Protein AF-A0A8K1FTN1-F1 (afdb_monomer)

Radius of gyration: 22.07 Å; Cα contacts (8 Å, |Δi|>4): 184; chains: 1; bounding box: 48×57×60 Å

Foldseek 3Di:
DDPPPDDQKDKDFFDQDDPVDPPVPDDPQWDKDWDDDPPDGTGIMIMTGGPVDDDDDDDDPDPPDDDDDDFDDQDPQDQFPDPPGDPVNNVVVVCVVVVVCVVVVHDDDDDDDDDDVLQLAAALVLLLVLVVVSVDDPVVSVVSSVQQPPDWDWDADPNDIDDIDHRRHGDDPPDPCSRVSSSSSCSVVD

Structure (mmCIF, N/CA/C/O backbone):
data_AF-A0A8K1FTN1-F1
#
_entry.id   AF-A0A8K1FTN1-F1
#
loop_
_atom_site.group_PDB
_atom_site.id
_atom_site.type_symbol
_atom_site.label_atom_id
_atom_site.label_alt_id
_atom_site.label_comp_id
_atom_site.label_asym_id
_atom_site.label_entity_id
_atom_site.label_seq_id
_atom_site.pdbx_PDB_ins_code
_atom_site.Cartn_x
_atom_site.Cartn_y
_atom_site.Cartn_z
_atom_site.occupancy
_atom_site.B_iso_or_equiv
_atom_site.auth_seq_id
_atom_site.auth_comp_id
_atom_site.auth_asym_id
_atom_site.auth_atom_id
_atom_site.pdbx_PDB_model_num
ATOM 1 N N . MET A 1 1 ? -3.757 -35.342 26.863 1.00 33.62 1 MET A N 1
ATOM 2 C CA . MET A 1 1 ? -2.594 -35.465 25.963 1.00 33.62 1 MET A CA 1
ATOM 3 C C . MET A 1 1 ? -2.688 -34.320 24.965 1.00 33.62 1 MET A C 1
ATOM 5 O O . MET A 1 1 ? -3.425 -34.425 23.996 1.00 33.62 1 MET A O 1
ATOM 9 N N . MET A 1 2 ? -2.106 -33.163 25.300 1.00 29.52 2 MET A N 1
ATOM 10 C CA . MET A 1 2 ? -2.124 -31.987 24.423 1.00 29.52 2 MET A CA 1
ATOM 11 C C . MET A 1 2 ? -1.253 -32.295 23.206 1.00 29.52 2 MET A C 1
ATOM 13 O O . MET A 1 2 ? -0.071 -32.585 23.367 1.00 29.52 2 MET A O 1
ATOM 17 N N . GLN A 1 3 ? -1.832 -32.267 22.006 1.00 37.22 3 GLN A N 1
ATOM 18 C CA . GLN A 1 3 ? -1.045 -32.188 20.780 1.00 37.22 3 GLN A CA 1
ATOM 19 C C . GLN A 1 3 ? -0.250 -30.885 20.844 1.00 37.22 3 GLN A C 1
ATOM 21 O O . GLN A 1 3 ? -0.817 -29.796 20.780 1.00 37.22 3 GLN A O 1
ATOM 26 N N . GLN A 1 4 ? 1.056 -31.007 21.043 1.00 43.81 4 GLN A N 1
ATOM 27 C CA . GLN A 1 4 ? 1.984 -29.893 20.980 1.00 43.81 4 GLN A CA 1
ATOM 28 C C . GLN A 1 4 ? 2.024 -29.445 19.517 1.00 43.81 4 GLN A C 1
ATOM 30 O O . GLN A 1 4 ? 2.666 -30.082 18.686 1.00 43.81 4 GLN A O 1
ATOM 35 N N . GLN A 1 5 ? 1.243 -28.418 19.176 1.00 45.78 5 GLN A N 1
ATOM 36 C CA . GLN A 1 5 ? 1.311 -27.787 17.860 1.00 45.78 5 GLN A CA 1
ATOM 37 C C . GLN A 1 5 ? 2.738 -27.261 17.680 1.00 45.78 5 GLN A C 1
ATOM 39 O O . GLN A 1 5 ? 3.179 -26.389 18.430 1.00 45.78 5 GLN A O 1
ATOM 44 N N . SER A 1 6 ? 3.483 -27.843 16.742 1.00 64.94 6 SER A N 1
ATOM 45 C CA . SER A 1 6 ? 4.791 -27.337 16.347 1.00 64.94 6 SER A CA 1
ATOM 46 C C . SER A 1 6 ? 4.566 -26.165 15.397 1.00 64.94 6 SER A C 1
ATOM 48 O O . SER A 1 6 ? 3.960 -26.314 14.339 1.00 64.94 6 SER A O 1
ATOM 50 N N . TYR A 1 7 ? 4.996 -24.976 15.803 1.00 73.25 7 TYR A N 1
ATOM 51 C CA . TYR A 1 7 ? 4.930 -23.794 14.953 1.00 73.25 7 TYR A CA 1
ATOM 52 C C . TYR A 1 7 ? 6.097 -23.833 13.961 1.00 73.25 7 TYR A C 1
ATOM 54 O O . TYR A 1 7 ? 7.194 -24.261 14.299 1.00 73.25 7 TYR A O 1
ATOM 62 N N . ASP A 1 8 ? 5.891 -23.414 12.717 1.00 79.06 8 ASP A N 1
ATOM 63 C CA . ASP A 1 8 ? 6.996 -23.337 11.752 1.00 79.06 8 ASP A CA 1
ATOM 64 C C . ASP A 1 8 ? 7.886 -22.115 12.025 1.00 79.06 8 ASP A C 1
ATOM 66 O O . ASP A 1 8 ? 9.109 -22.175 11.887 1.00 79.06 8 ASP A O 1
ATOM 70 N N . VAL A 1 9 ? 7.260 -21.020 12.470 1.00 80.12 9 VAL A N 1
ATOM 71 C CA . VAL A 1 9 ? 7.904 -19.752 12.812 1.00 80.12 9 VAL A CA 1
ATOM 72 C C . VAL A 1 9 ? 7.259 -19.163 14.069 1.00 80.12 9 VAL A C 1
ATOM 74 O O . VAL A 1 9 ? 6.034 -19.135 14.189 1.00 80.12 9 VAL A O 1
ATOM 77 N N . ILE A 1 10 ? 8.070 -18.658 14.998 1.00 81.69 10 ILE A N 1
ATOM 78 C CA . ILE A 1 10 ? 7.629 -17.952 16.207 1.00 81.69 10 ILE A CA 1
ATOM 79 C C . ILE A 1 10 ? 8.309 -16.585 16.232 1.00 81.69 10 ILE A C 1
ATOM 81 O O . ILE A 1 10 ? 9.530 -16.505 16.321 1.00 81.69 10 ILE A O 1
ATOM 8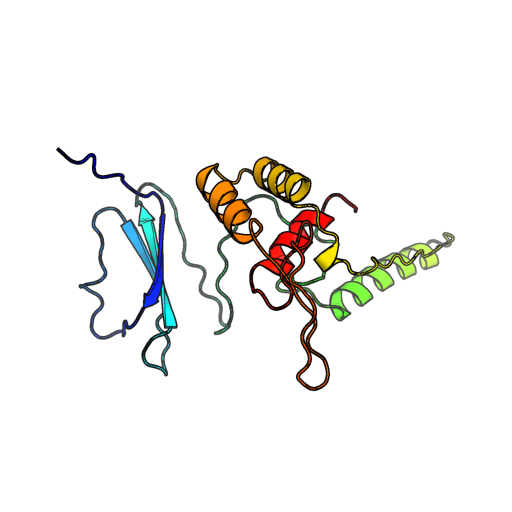5 N N . ALA A 1 11 ? 7.527 -15.510 16.178 1.00 82.81 11 ALA A N 1
ATOM 86 C CA . ALA A 1 11 ? 8.024 -14.144 16.312 1.00 82.81 11 ALA A CA 1
ATOM 87 C C . ALA A 1 11 ? 7.709 -13.602 17.712 1.00 82.81 11 ALA A C 1
ATOM 89 O O . ALA A 1 11 ? 6.559 -13.629 18.149 1.00 82.81 11 ALA A O 1
ATOM 90 N N . ILE A 1 12 ? 8.725 -13.091 18.404 1.00 79.25 12 ILE A N 1
ATOM 91 C CA . ILE A 1 12 ? 8.609 -12.408 19.691 1.00 79.25 12 ILE A CA 1
ATOM 92 C C . ILE A 1 12 ? 9.087 -10.972 19.500 1.00 79.25 12 ILE A C 1
ATOM 94 O O . ILE A 1 12 ? 10.262 -10.722 19.231 1.00 79.25 12 ILE A O 1
ATOM 98 N N . THR A 1 13 ? 8.171 -10.024 19.651 1.00 76.06 13 THR A N 1
ATOM 99 C CA . THR A 1 13 ? 8.464 -8.588 19.633 1.00 76.06 13 THR A CA 1
ATOM 100 C C . THR A 1 13 ? 8.568 -8.057 21.058 1.00 76.06 13 THR A C 1
ATOM 102 O O . THR A 1 13 ? 7.987 -8.623 21.979 1.00 76.06 13 THR A O 1
ATOM 105 N N . GLU A 1 14 ? 9.286 -6.951 21.243 1.00 75.25 14 GLU A N 1
ATOM 106 C CA . GLU A 1 14 ? 9.528 -6.329 22.553 1.00 75.25 14 GLU A CA 1
ATOM 107 C C . GLU A 1 14 ? 10.373 -7.177 23.513 1.00 75.25 14 GLU A C 1
ATOM 109 O O . GLU A 1 14 ? 10.216 -7.104 24.733 1.00 75.25 14 GLU A O 1
ATOM 114 N N . THR A 1 15 ? 11.327 -7.949 22.990 1.00 72.81 15 THR A N 1
ATOM 115 C CA . THR A 1 15 ? 12.254 -8.693 23.846 1.00 72.81 15 THR A CA 1
ATOM 116 C C . THR A 1 15 ? 13.100 -7.734 24.691 1.00 72.81 15 THR A C 1
ATOM 118 O O . THR A 1 15 ? 13.509 -6.650 24.258 1.00 72.81 15 THR A O 1
ATOM 121 N N . TRP A 1 16 ? 13.357 -8.142 25.935 1.00 73.19 16 TRP A N 1
ATOM 122 C CA . TRP A 1 16 ? 14.200 -7.425 26.901 1.00 73.19 16 TRP A CA 1
ATOM 123 C C . TRP A 1 16 ? 15.601 -8.048 26.991 1.00 73.19 16 TRP A C 1
ATOM 125 O O . TRP A 1 16 ? 16.273 -7.952 28.019 1.00 73.19 16 TRP A O 1
ATOM 135 N N . TRP A 1 17 ? 16.026 -8.736 25.930 1.00 70.81 17 TRP A N 1
ATOM 136 C CA . TRP A 1 17 ? 17.284 -9.468 25.904 1.00 70.81 17 TRP A CA 1
ATOM 137 C C . TRP A 1 17 ? 18.488 -8.555 25.703 1.00 70.81 17 TRP A C 1
ATOM 139 O O . TRP A 1 17 ? 18.408 -7.460 25.147 1.00 70.81 17 TRP A O 1
ATOM 149 N N . THR A 1 18 ? 19.616 -9.022 26.231 1.00 65.69 18 THR A N 1
ATOM 150 C CA . THR A 1 18 ? 20.921 -8.383 26.093 1.00 65.69 18 THR A CA 1
ATOM 151 C C . THR A 1 18 ? 21.966 -9.449 25.765 1.00 65.69 18 THR A C 1
ATOM 153 O O . THR A 1 18 ? 21.778 -10.636 26.057 1.00 65.69 18 THR A O 1
ATOM 156 N N . ASN A 1 19 ? 23.108 -9.030 25.213 1.00 65.50 19 ASN A N 1
ATOM 157 C CA . ASN A 1 19 ? 24.206 -9.932 24.843 1.00 65.50 19 ASN A CA 1
ATOM 158 C C . ASN A 1 19 ? 24.773 -10.768 26.010 1.00 65.50 19 ASN A C 1
ATOM 160 O O . ASN A 1 19 ? 25.513 -11.713 25.759 1.00 65.50 19 ASN A O 1
ATOM 164 N N . SER A 1 20 ? 24.439 -10.464 27.269 1.00 61.25 20 SER A N 1
ATOM 165 C CA . SER A 1 20 ? 24.947 -11.178 28.447 1.00 61.25 20 SER A CA 1
ATOM 166 C C . SER A 1 20 ? 24.176 -12.454 28.819 1.00 61.25 20 SER A C 1
ATOM 168 O O . SER A 1 20 ? 24.648 -13.190 29.679 1.00 61.25 20 SER A O 1
ATOM 170 N N . HIS A 1 21 ? 23.028 -12.754 28.189 1.00 56.16 21 HIS A N 1
ATOM 171 C CA . HIS A 1 21 ? 22.168 -13.897 28.558 1.00 56.16 21 HIS A CA 1
ATOM 172 C C . HIS A 1 21 ? 21.612 -14.657 27.335 1.00 56.16 21 HIS A C 1
ATOM 174 O O . HIS A 1 21 ? 20.408 -14.838 27.198 1.00 56.16 21 HIS A O 1
ATOM 180 N N . GLY A 1 22 ? 22.478 -15.086 26.410 1.00 54.81 22 GLY A N 1
ATOM 181 C CA . GLY A 1 22 ? 22.051 -15.726 25.151 1.00 54.81 22 GLY A CA 1
ATOM 182 C C . GLY A 1 22 ? 21.453 -17.138 25.272 1.00 54.81 22 GLY A C 1
ATOM 183 O O . GLY A 1 22 ? 20.731 -17.559 24.377 1.00 54.81 22 GLY A O 1
ATOM 184 N N . TRP A 1 23 ? 21.726 -17.871 26.356 1.00 54.25 23 TRP A N 1
ATOM 185 C CA . TRP A 1 23 ? 21.387 -19.298 26.472 1.00 54.25 23 TRP A CA 1
ATOM 186 C C . TRP A 1 23 ? 19.937 -19.577 26.895 1.00 54.25 23 TRP A C 1
ATOM 188 O O . TRP A 1 23 ? 19.414 -20.643 26.591 1.00 54.25 23 TRP A O 1
ATOM 198 N N . SER A 1 24 ? 19.259 -18.633 27.558 1.00 60.59 24 SER A N 1
ATOM 199 C CA . SER A 1 24 ? 17.860 -18.802 27.988 1.00 60.59 24 SER A CA 1
ATOM 200 C C . SER A 1 24 ? 16.840 -18.590 26.863 1.00 60.59 24 SER A C 1
ATOM 202 O O . SER A 1 24 ? 15.643 -18.768 27.073 1.00 60.59 24 SER A O 1
ATOM 204 N N . ALA A 1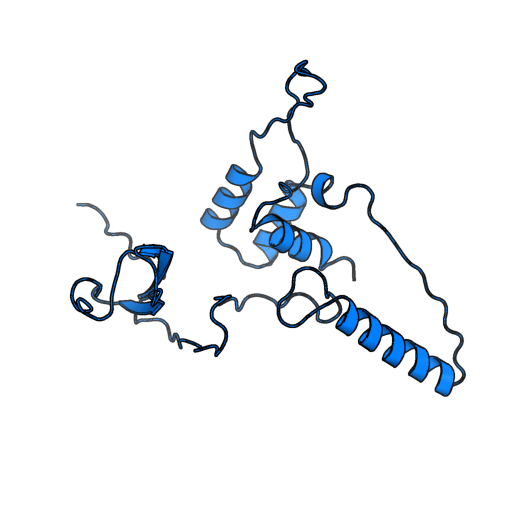 25 ? 17.316 -18.201 25.679 1.00 65.88 25 ALA A N 1
ATOM 205 C CA . ALA A 1 25 ? 16.521 -17.921 24.493 1.00 65.88 25 ALA A CA 1
ATOM 206 C C . ALA A 1 25 ? 16.656 -19.013 23.421 1.00 65.88 25 ALA A C 1
ATOM 208 O O . ALA A 1 25 ? 16.280 -18.783 22.286 1.00 65.88 25 ALA A O 1
ATOM 209 N N . ALA A 1 26 ? 17.237 -20.176 23.714 1.00 72.06 26 ALA A N 1
ATOM 210 C CA . ALA A 1 26 ? 17.271 -21.277 22.753 1.00 72.06 26 ALA A CA 1
ATOM 211 C C . ALA A 1 26 ? 15.979 -22.106 22.860 1.00 72.06 26 ALA A C 1
ATOM 213 O O . ALA A 1 26 ? 15.563 -22.467 23.960 1.00 72.06 26 ALA A O 1
ATOM 214 N N . LEU A 1 27 ? 15.347 -22.396 21.720 1.00 80.94 27 LEU A N 1
ATOM 215 C CA . LEU A 1 27 ? 14.218 -23.322 21.611 1.00 80.94 27 LEU A CA 1
ATOM 216 C C . LEU A 1 27 ? 14.667 -24.526 20.782 1.00 80.94 27 LEU A C 1
ATOM 218 O O . LEU A 1 27 ? 15.080 -24.359 19.635 1.00 80.94 27 LEU A O 1
ATOM 222 N N . ASP A 1 28 ? 14.573 -25.725 21.354 1.00 82.25 28 ASP A N 1
ATOM 223 C CA . ASP A 1 28 ? 14.993 -26.959 20.686 1.00 82.25 28 ASP A CA 1
ATOM 224 C C . ASP A 1 28 ? 14.227 -27.174 19.371 1.00 82.25 28 ASP A C 1
ATOM 226 O O . ASP A 1 28 ? 12.994 -27.109 19.328 1.00 82.25 28 ASP A O 1
ATOM 230 N N . GLY A 1 29 ? 14.966 -27.437 18.289 1.00 82.88 29 GLY A N 1
ATOM 231 C CA . GLY A 1 29 ? 14.421 -27.620 16.942 1.00 82.88 29 GLY A CA 1
ATOM 232 C C . GLY A 1 29 ? 14.146 -26.321 16.177 1.00 82.88 29 GLY A C 1
ATOM 233 O O . GLY A 1 29 ? 13.508 -26.376 15.122 1.00 82.88 29 GLY A O 1
ATOM 234 N N . TYR A 1 30 ? 14.615 -25.166 16.668 1.00 84.00 30 TYR A N 1
ATOM 235 C CA . TYR A 1 30 ? 14.479 -23.873 15.996 1.00 84.00 30 TYR A CA 1
ATOM 236 C C . TYR A 1 30 ? 15.810 -23.116 15.890 1.00 84.00 30 TYR A C 1
ATOM 238 O O . TYR A 1 30 ? 16.562 -22.975 16.850 1.00 84.00 30 TYR A O 1
ATOM 246 N N . LYS A 1 31 ? 16.036 -22.516 14.722 1.00 83.44 31 LYS A N 1
ATOM 247 C CA . LYS A 1 31 ? 17.054 -21.496 14.464 1.00 83.44 31 LYS A CA 1
ATOM 248 C C . LYS A 1 31 ? 16.556 -20.152 14.997 1.00 83.44 31 LYS A C 1
ATOM 250 O O . LYS A 1 31 ? 15.502 -19.677 14.576 1.00 83.44 31 LYS A O 1
ATOM 255 N N . LEU A 1 32 ? 17.312 -19.538 15.907 1.00 84.06 32 LEU A N 1
ATOM 256 C CA . LEU A 1 32 ? 17.010 -18.214 16.456 1.00 84.06 32 LEU A CA 1
ATOM 257 C C . LEU A 1 32 ? 17.704 -17.107 15.647 1.00 84.06 32 LEU A C 1
ATOM 259 O O . LEU A 1 32 ? 18.930 -17.059 15.573 1.00 84.06 32 LEU A O 1
ATOM 263 N N . PHE A 1 33 ? 16.918 -16.157 15.152 1.00 83.00 33 PHE A N 1
ATOM 264 C CA . PHE A 1 33 ? 17.363 -14.877 14.606 1.00 83.00 33 PHE A CA 1
ATOM 265 C C . PHE A 1 33 ? 16.921 -13.782 15.571 1.00 83.00 33 PHE A C 1
ATOM 267 O O . PHE A 1 33 ? 15.736 -13.668 15.865 1.00 83.00 33 PHE A O 1
ATOM 274 N N . ARG A 1 34 ? 17.844 -12.987 16.112 1.00 77.38 34 ARG A N 1
ATOM 275 C CA . ARG A 1 34 ? 17.498 -11.946 17.090 1.00 77.38 34 ARG A CA 1
ATOM 276 C C . ARG A 1 34 ? 18.207 -10.635 16.809 1.00 77.38 34 ARG A C 1
ATOM 278 O O . ARG A 1 34 ? 19.367 -10.634 16.401 1.00 77.38 34 ARG A O 1
ATOM 285 N N . ARG A 1 35 ? 17.533 -9.534 17.128 1.00 76.06 35 ARG A N 1
ATOM 286 C CA . ARG A 1 35 ? 18.098 -8.188 17.111 1.00 76.06 35 ARG A CA 1
ATOM 287 C C . ARG A 1 35 ? 17.810 -7.484 18.429 1.00 76.06 35 ARG A C 1
ATOM 289 O O . ARG A 1 35 ? 16.694 -7.041 18.707 1.00 76.06 35 ARG A O 1
ATOM 296 N N . ASP A 1 36 ? 18.860 -7.363 19.233 1.00 74.88 36 ASP A N 1
ATOM 297 C CA . ASP A 1 36 ? 18.819 -6.691 20.528 1.00 74.88 36 ASP A CA 1
ATOM 298 C C . ASP A 1 36 ? 19.140 -5.193 20.346 1.00 74.88 36 ASP A C 1
ATOM 300 O O . ASP A 1 36 ? 20.111 -4.819 19.679 1.00 74.88 36 ASP A O 1
ATOM 304 N N . ARG A 1 37 ? 18.359 -4.294 20.962 1.00 69.19 37 ARG A N 1
ATOM 305 C CA . ARG A 1 37 ? 18.635 -2.847 20.904 1.00 69.19 37 ARG A CA 1
ATOM 306 C C . ARG A 1 37 ? 19.779 -2.467 21.845 1.00 69.19 37 ARG A C 1
ATOM 308 O O . ARG A 1 37 ? 19.662 -2.558 23.062 1.00 69.19 37 ARG A O 1
ATOM 315 N N . LYS A 1 38 ? 20.866 -1.918 21.294 1.00 62.50 38 LYS A N 1
ATOM 316 C CA . LYS A 1 38 ? 22.116 -1.629 22.031 1.00 62.50 38 LYS A CA 1
ATOM 317 C C . LYS A 1 38 ? 22.056 -0.456 23.036 1.00 62.50 38 LYS A C 1
ATOM 319 O O . LYS A 1 38 ? 23.062 -0.180 23.682 1.00 62.50 38 LYS A O 1
ATOM 324 N N . ARG A 1 39 ? 20.927 0.257 23.191 1.00 60.94 39 ARG A N 1
ATOM 325 C CA . ARG A 1 39 ? 20.843 1.494 24.014 1.00 60.94 39 ARG A CA 1
ATOM 326 C C . ARG A 1 39 ? 19.536 1.729 24.793 1.00 60.94 39 ARG A C 1
ATOM 328 O O . ARG A 1 39 ? 19.384 2.788 25.397 1.00 60.94 39 ARG A O 1
ATOM 335 N N . ARG A 1 40 ? 18.587 0.788 24.806 1.00 58.69 40 ARG A N 1
ATOM 336 C CA . ARG A 1 40 ? 17.327 0.894 25.576 1.00 58.69 40 ARG A CA 1
ATOM 337 C C . ARG A 1 40 ? 16.968 -0.467 26.177 1.00 58.69 40 ARG A C 1
ATOM 339 O O . ARG A 1 40 ? 17.323 -1.488 25.604 1.00 58.69 40 ARG A O 1
ATOM 346 N N . ARG A 1 41 ? 16.282 -0.487 27.327 1.00 56.22 41 ARG A N 1
ATOM 347 C CA . ARG A 1 41 ? 15.687 -1.722 27.864 1.00 56.22 41 ARG A CA 1
ATOM 348 C C . ARG A 1 41 ? 14.358 -1.971 27.137 1.00 56.22 41 ARG A C 1
ATOM 350 O O . ARG A 1 41 ? 13.488 -1.107 27.195 1.00 56.22 41 ARG A O 1
ATOM 357 N N . GLY A 1 42 ? 14.238 -3.110 26.453 1.00 60.12 42 GLY A N 1
ATOM 358 C CA . GLY A 1 42 ? 13.042 -3.501 25.698 1.00 60.12 42 GLY A CA 1
ATOM 359 C C . GLY A 1 42 ? 13.019 -3.028 24.237 1.00 60.12 42 GLY A C 1
ATOM 360 O O . GLY A 1 42 ? 13.752 -2.120 23.830 1.00 60.12 42 GLY A O 1
ATOM 361 N N . GLY A 1 43 ? 12.154 -3.659 23.439 1.00 62.75 43 GLY A N 1
ATOM 362 C CA . GLY A 1 43 ? 11.955 -3.328 22.023 1.00 62.75 43 GLY A CA 1
ATOM 363 C C . GLY A 1 43 ? 12.872 -4.065 21.042 1.00 62.75 43 GLY A C 1
ATOM 364 O O . GLY A 1 43 ? 13.039 -3.580 19.925 1.00 62.75 43 GLY A O 1
ATOM 365 N N . GLY A 1 44 ? 13.497 -5.174 21.453 1.00 71.06 44 GLY A N 1
ATOM 366 C CA . GLY A 1 44 ? 14.158 -6.105 20.534 1.00 71.06 44 GLY A CA 1
ATOM 367 C C . GLY A 1 44 ? 13.162 -7.041 19.84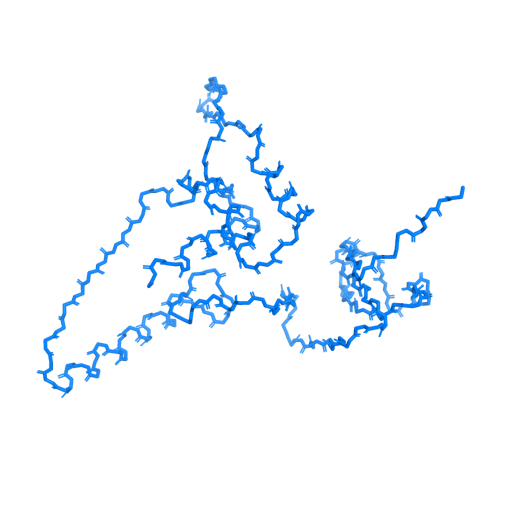3 1.00 71.06 44 GLY A C 1
ATOM 368 O O . GLY A 1 44 ? 11.991 -7.117 20.232 1.00 71.06 44 GLY A O 1
ATOM 369 N N . VAL A 1 45 ? 13.631 -7.753 18.821 1.00 77.25 45 VAL A N 1
ATOM 370 C CA . VAL A 1 45 ? 12.849 -8.760 18.090 1.00 77.25 45 VAL A CA 1
ATOM 371 C C . VAL A 1 45 ? 13.620 -10.073 18.064 1.00 77.25 45 VAL A C 1
ATOM 373 O O . VAL A 1 45 ? 14.847 -10.089 17.955 1.00 77.25 45 VAL A O 1
ATOM 376 N N . ALA A 1 46 ? 12.894 -11.176 18.195 1.00 83.00 46 ALA A N 1
ATOM 377 C CA . ALA A 1 46 ? 13.408 -12.523 18.036 1.00 83.00 46 ALA A CA 1
ATOM 378 C C . ALA A 1 46 ? 12.475 -13.339 17.145 1.00 83.00 46 ALA A C 1
ATOM 380 O O . ALA A 1 46 ? 11.259 -13.311 17.312 1.00 83.00 46 ALA A O 1
ATOM 381 N N . LEU A 1 47 ? 13.054 -14.085 16.219 1.00 82.75 47 LEU A N 1
ATOM 382 C CA . LEU A 1 47 ? 12.371 -14.971 15.300 1.00 82.75 47 LEU A CA 1
ATOM 383 C C . LEU A 1 47 ? 12.970 -16.365 15.455 1.00 82.75 47 LEU A C 1
ATOM 385 O O . LEU A 1 47 ? 14.166 -16.559 15.267 1.00 82.75 47 LEU A O 1
ATOM 389 N N . TYR A 1 48 ? 12.138 -17.336 15.791 1.00 83.38 48 TYR A N 1
ATOM 390 C CA . TYR A 1 48 ? 12.506 -18.741 15.816 1.00 83.38 48 TYR A CA 1
ATOM 391 C C . TYR A 1 48 ? 11.924 -19.407 14.588 1.00 83.38 48 TYR A C 1
ATOM 393 O O . TYR A 1 48 ? 10.710 -19.394 14.407 1.00 83.38 48 TYR A O 1
ATOM 401 N N . ILE A 1 49 ? 12.770 -19.997 13.760 1.00 78.44 49 ILE A N 1
ATOM 402 C CA . ILE A 1 49 ? 12.361 -20.716 12.556 1.00 78.44 49 ILE A CA 1
ATOM 403 C C . ILE A 1 49 ? 12.725 -22.177 12.749 1.00 78.44 49 ILE A C 1
ATOM 405 O O . ILE A 1 49 ? 13.869 -22.474 13.080 1.00 78.44 49 ILE A O 1
ATOM 409 N N . ARG A 1 50 ? 11.780 -23.099 12.557 1.00 80.25 50 ARG A N 1
ATOM 410 C CA . ARG A 1 50 ? 12.044 -24.533 12.724 1.00 80.25 50 ARG A CA 1
ATOM 411 C C . ARG A 1 50 ? 13.235 -24.958 11.858 1.00 80.25 50 ARG A C 1
ATOM 413 O O . ARG A 1 50 ? 13.308 -24.591 10.689 1.00 80.25 50 ARG A O 1
ATOM 420 N N . GLU A 1 51 ? 14.150 -25.758 12.403 1.00 81.56 51 GLU A N 1
ATOM 421 C CA . GLU A 1 51 ? 15.411 -26.139 11.737 1.00 81.56 51 GLU A CA 1
ATOM 422 C C . GLU A 1 51 ? 15.225 -26.814 10.374 1.00 81.56 51 GLU A C 1
ATOM 424 O O . GLU A 1 51 ? 16.113 -26.729 9.528 1.00 81.56 51 GLU A O 1
ATOM 429 N N . ALA A 1 52 ? 14.058 -27.425 10.153 1.00 75.81 52 ALA A N 1
ATOM 430 C CA . ALA A 1 52 ? 13.648 -28.011 8.880 1.00 75.81 52 ALA A CA 1
ATOM 431 C C . ALA A 1 52 ? 13.575 -27.004 7.714 1.00 75.81 52 ALA A C 1
ATOM 433 O O . ALA A 1 52 ? 13.465 -27.428 6.568 1.00 75.81 52 ALA A O 1
ATOM 434 N N . PHE A 1 53 ? 13.609 -25.697 7.990 1.00 72.56 53 PHE A N 1
ATOM 435 C CA . PHE A 1 53 ? 13.654 -24.651 6.975 1.00 72.56 53 PHE A CA 1
ATOM 436 C C . PHE A 1 53 ? 15.058 -24.051 6.869 1.00 72.56 53 PHE A C 1
ATOM 438 O O . PHE A 1 53 ? 15.726 -23.757 7.871 1.00 72.56 53 PHE A O 1
ATOM 445 N N . ASP A 1 54 ? 15.495 -23.819 5.635 1.00 71.62 54 ASP A N 1
ATOM 446 C CA . ASP A 1 54 ? 16.680 -23.019 5.365 1.00 71.62 54 ASP A CA 1
ATOM 447 C C . ASP A 1 54 ? 16.333 -21.540 5.501 1.00 71.62 54 ASP A C 1
ATOM 449 O O . ASP A 1 54 ? 15.498 -21.000 4.782 1.00 71.62 54 ASP A O 1
ATOM 453 N N . ALA A 1 55 ? 16.966 -20.893 6.475 1.00 66.94 55 ALA A N 1
ATOM 454 C CA . ALA A 1 55 ? 16.780 -19.487 6.778 1.00 66.94 55 ALA A CA 1
ATOM 455 C C . ALA A 1 55 ? 18.146 -18.839 6.983 1.00 66.94 55 ALA A C 1
ATOM 457 O O . ALA A 1 55 ? 19.018 -19.398 7.653 1.00 66.94 55 ALA A O 1
ATOM 458 N N . ILE A 1 56 ? 18.319 -17.656 6.400 1.00 72.06 56 ILE A N 1
ATOM 459 C CA . ILE A 1 56 ? 19.546 -16.868 6.466 1.00 72.06 56 ILE A CA 1
ATOM 460 C C . ILE A 1 56 ? 19.171 -15.492 7.010 1.00 72.06 56 ILE A C 1
ATOM 462 O O . ILE A 1 56 ? 18.251 -14.847 6.511 1.00 72.06 56 ILE A O 1
ATOM 466 N N . GLY A 1 57 ? 19.879 -15.049 8.047 1.00 61.56 57 GLY A N 1
ATOM 467 C CA . GLY A 1 57 ? 19.730 -13.701 8.580 1.00 61.56 57 GLY A CA 1
ATOM 468 C C . GLY A 1 57 ? 20.466 -12.719 7.678 1.00 61.56 57 GLY A C 1
ATOM 469 O O . GLY A 1 57 ? 21.660 -12.883 7.443 1.00 61.56 57 GLY A O 1
ATOM 470 N N . ILE A 1 58 ? 19.765 -11.708 7.171 1.00 63.31 58 ILE A N 1
ATOM 471 C CA . ILE A 1 58 ? 20.382 -10.626 6.401 1.00 63.31 58 ILE A CA 1
ATOM 472 C C . ILE A 1 58 ? 20.703 -9.494 7.376 1.00 63.31 58 ILE A C 1
ATOM 474 O O . ILE A 1 58 ? 19.802 -8.824 7.881 1.00 63.31 58 ILE A O 1
ATOM 478 N N . GLU A 1 59 ? 21.988 -9.280 7.656 1.00 58.72 59 GLU A N 1
ATOM 479 C CA . GLU A 1 59 ? 22.428 -8.114 8.419 1.00 58.72 59 GLU A CA 1
ATOM 480 C C . GLU A 1 59 ? 22.391 -6.874 7.520 1.00 58.72 59 GLU A C 1
ATOM 482 O O . GLU A 1 59 ? 23.091 -6.790 6.511 1.00 58.72 59 GLU A O 1
ATOM 487 N N . THR A 1 60 ? 21.563 -5.892 7.875 1.00 54.00 60 THR A N 1
ATOM 488 C CA . THR A 1 60 ? 21.550 -4.584 7.213 1.00 54.00 60 THR A CA 1
ATOM 489 C C . THR A 1 60 ? 22.293 -3.571 8.077 1.00 54.00 60 THR A C 1
ATOM 491 O O . THR A 1 60 ? 21.997 -3.464 9.266 1.00 54.00 60 THR A O 1
ATOM 494 N N . ASN A 1 61 ? 23.169 -2.757 7.479 1.00 53.84 61 ASN A N 1
ATOM 495 C CA . ASN A 1 61 ? 23.886 -1.653 8.148 1.00 53.84 61 ASN A CA 1
ATOM 496 C C . ASN A 1 61 ? 22.977 -0.512 8.656 1.00 53.84 61 ASN A C 1
ATOM 498 O O . ASN A 1 61 ? 23.480 0.499 9.140 1.00 53.84 61 ASN A O 1
ATOM 502 N N . ASP A 1 62 ? 21.660 -0.666 8.535 1.00 50.41 62 ASP A N 1
ATOM 503 C CA . ASP A 1 62 ? 20.663 0.310 8.947 1.00 50.41 62 ASP A CA 1
ATOM 504 C C . ASP A 1 62 ? 19.899 -0.190 10.179 1.00 50.41 62 ASP A C 1
ATOM 506 O O . ASP A 1 62 ? 19.386 -1.318 10.206 1.00 50.41 62 ASP A O 1
ATOM 510 N N . ASP A 1 63 ? 19.839 0.646 11.214 1.00 50.47 63 ASP A N 1
ATOM 511 C CA . ASP A 1 63 ? 19.262 0.333 12.529 1.00 50.47 63 ASP A CA 1
ATOM 512 C C . ASP A 1 63 ? 17.724 0.369 12.572 1.00 50.47 63 ASP A C 1
ATOM 514 O O . ASP A 1 63 ? 17.131 0.100 13.619 1.00 50.47 63 ASP A O 1
ATOM 518 N N . GLU A 1 64 ? 17.066 0.653 11.442 1.00 48.47 64 GLU A N 1
ATOM 519 C CA . GLU A 1 64 ? 15.645 1.020 11.432 1.00 48.47 64 GLU A CA 1
ATOM 520 C C . GLU A 1 64 ? 14.662 0.015 10.812 1.00 48.47 64 GLU A C 1
ATOM 522 O O . GLU A 1 64 ? 13.471 0.140 11.091 1.00 48.47 64 GLU A O 1
ATOM 527 N N . VAL A 1 65 ? 15.069 -0.993 10.022 1.00 42.19 65 VAL A N 1
ATOM 528 C CA . VAL A 1 65 ? 14.076 -1.845 9.323 1.00 42.19 65 VAL A CA 1
ATOM 529 C C . VAL A 1 65 ? 14.495 -3.313 9.178 1.00 42.19 65 VAL A C 1
ATOM 531 O O . VAL A 1 65 ? 15.481 -3.620 8.507 1.00 42.19 65 VAL A O 1
ATOM 534 N N . GLU A 1 66 ? 13.660 -4.212 9.712 1.00 42.56 66 GLU A N 1
ATOM 535 C CA . GLU A 1 66 ? 13.639 -5.659 9.450 1.00 42.56 66 GLU A CA 1
ATOM 536 C C . GLU A 1 66 ? 12.495 -5.999 8.479 1.00 42.56 66 GLU A C 1
ATOM 538 O O . GLU A 1 66 ? 11.347 -5.621 8.713 1.00 42.56 66 GLU A O 1
ATOM 543 N N . CYS A 1 67 ? 12.777 -6.725 7.395 1.00 40.84 67 CYS A N 1
ATOM 544 C CA . CYS A 1 67 ? 11.732 -7.394 6.620 1.00 40.84 67 CYS A CA 1
ATOM 545 C C . CYS A 1 67 ? 12.290 -8.654 5.956 1.00 40.84 67 CYS A C 1
ATOM 547 O O . CYS A 1 67 ? 13.235 -8.575 5.175 1.00 40.84 67 CYS A O 1
ATOM 549 N N . LEU A 1 68 ? 11.677 -9.796 6.266 1.00 36.31 68 LEU A N 1
ATOM 550 C CA . LEU A 1 68 ? 11.761 -11.027 5.490 1.00 36.31 68 LEU A CA 1
ATOM 551 C C . LEU A 1 68 ? 10.388 -11.207 4.838 1.00 36.31 68 LEU A C 1
ATOM 553 O O . LEU A 1 68 ? 9.427 -11.504 5.542 1.00 36.31 68 LEU A O 1
ATOM 557 N N . TRP A 1 69 ? 10.289 -10.985 3.530 1.00 41.22 69 TRP A N 1
ATOM 558 C CA . TRP A 1 69 ? 9.118 -11.350 2.732 1.00 41.22 69 TRP A CA 1
ATOM 559 C C . TRP A 1 69 ? 9.611 -11.833 1.371 1.00 41.22 69 TRP A C 1
ATOM 561 O O . TRP A 1 69 ? 10.148 -11.044 0.599 1.00 41.22 69 TRP A O 1
ATOM 571 N N . ASP A 1 70 ? 9.444 -13.125 1.101 1.00 38.00 70 ASP A N 1
ATOM 572 C CA . ASP A 1 70 ? 9.421 -13.659 -0.259 1.00 38.00 70 ASP A CA 1
ATOM 573 C C . ASP A 1 70 ? 8.038 -14.277 -0.473 1.00 38.00 70 ASP A C 1
ATOM 575 O O . ASP A 1 70 ? 7.635 -15.212 0.221 1.00 38.00 70 ASP A O 1
ATOM 579 N N . GLY A 1 71 ? 7.277 -13.650 -1.361 1.00 40.66 71 GLY A N 1
ATOM 580 C CA . GLY A 1 71 ? 5.879 -13.941 -1.638 1.00 40.66 71 GLY A CA 1
ATOM 581 C C . GLY A 1 71 ? 5.322 -12.835 -2.520 1.00 40.66 71 GLY A C 1
ATOM 582 O O . GLY A 1 71 ? 4.810 -11.861 -1.991 1.00 40.66 71 GLY A O 1
ATOM 583 N N . GLN A 1 72 ? 5.505 -12.988 -3.838 1.00 55.25 72 GLN A N 1
ATOM 584 C CA . GLN A 1 72 ? 5.143 -12.058 -4.922 1.00 55.25 72 GLN A CA 1
ATOM 585 C C . GLN A 1 72 ? 5.516 -10.586 -4.678 1.00 55.25 72 GLN A C 1
ATOM 587 O O . GLN A 1 72 ? 4.918 -9.869 -3.884 1.00 55.25 72 GLN A O 1
ATOM 592 N N . ASP A 1 73 ? 6.525 -10.114 -5.408 1.00 67.94 73 ASP A N 1
ATOM 593 C CA . ASP A 1 73 ? 7.020 -8.753 -5.232 1.00 67.94 73 ASP A CA 1
ATOM 594 C C . ASP A 1 73 ? 6.027 -7.725 -5.797 1.00 67.94 73 ASP A C 1
ATOM 596 O O . ASP A 1 73 ? 5.552 -7.859 -6.928 1.00 67.94 73 ASP A O 1
ATOM 600 N N . ILE A 1 74 ? 5.754 -6.676 -5.013 1.00 79.69 74 ILE A N 1
ATOM 601 C CA . ILE A 1 74 ? 4.993 -5.504 -5.467 1.00 79.69 74 ILE A CA 1
ATOM 602 C C . ILE A 1 74 ? 5.665 -4.976 -6.738 1.00 79.69 74 ILE A C 1
ATOM 604 O O . ILE A 1 74 ? 6.898 -4.836 -6.789 1.00 79.69 74 ILE A O 1
ATOM 608 N N . ARG A 1 75 ? 4.874 -4.618 -7.752 1.00 82.62 75 ARG A N 1
ATOM 609 C CA . ARG A 1 75 ? 5.395 -4.191 -9.055 1.00 82.62 75 ARG A CA 1
ATOM 610 C C . ARG A 1 75 ? 6.479 -3.118 -8.931 1.00 82.62 75 ARG A C 1
ATOM 612 O O . ARG A 1 75 ? 6.309 -2.162 -8.171 1.00 82.62 75 ARG A O 1
ATOM 619 N N . PRO A 1 76 ? 7.598 -3.215 -9.675 1.00 85.06 76 PRO A N 1
ATOM 620 C CA . PRO A 1 76 ? 8.717 -2.276 -9.549 1.00 85.06 76 PRO A CA 1
ATOM 621 C C . PRO A 1 76 ? 8.369 -0.803 -9.811 1.00 85.06 76 PRO A C 1
ATOM 623 O O . PRO A 1 76 ? 9.074 0.065 -9.292 1.00 85.06 76 PRO A O 1
ATOM 626 N N . SER A 1 77 ? 7.308 -0.546 -10.587 1.00 86.38 77 SER A N 1
ATOM 627 C CA . SER A 1 77 ? 6.738 0.774 -10.899 1.00 86.38 77 SER A CA 1
ATOM 628 C C . SER A 1 77 ? 6.057 1.445 -9.708 1.00 86.38 77 SER A C 1
ATOM 630 O O . SER A 1 77 ? 5.841 2.653 -9.722 1.00 86.38 77 SER A O 1
ATOM 632 N N . GLN A 1 78 ? 5.735 0.701 -8.650 1.00 87.75 78 GLN A N 1
ATOM 633 C CA . GLN A 1 78 ? 5.133 1.264 -7.454 1.00 87.75 78 GLN A CA 1
ATOM 634 C C . GLN A 1 78 ? 6.223 1.783 -6.517 1.00 87.75 78 GLN A C 1
ATOM 636 O O . GLN A 1 78 ? 7.073 1.025 -6.050 1.00 87.75 78 GLN A O 1
ATOM 641 N N . HIS A 1 79 ? 6.185 3.082 -6.213 1.00 89.62 79 HIS A N 1
ATOM 642 C CA . HIS A 1 79 ? 7.187 3.742 -5.364 1.00 89.62 79 HIS A CA 1
ATOM 643 C C . HIS A 1 79 ? 6.683 4.099 -3.957 1.00 89.62 79 HIS A C 1
ATOM 645 O O . HIS A 1 79 ? 7.489 4.356 -3.064 1.00 89.62 79 HIS A O 1
ATOM 651 N N . GLY A 1 80 ? 5.364 4.153 -3.750 1.00 87.81 80 GLY A N 1
ATOM 652 C CA . GLY A 1 80 ? 4.769 4.553 -2.473 1.00 87.81 80 GLY A CA 1
ATOM 653 C C . GLY A 1 80 ? 5.005 3.519 -1.374 1.00 87.81 80 GLY A C 1
ATOM 654 O O . GLY A 1 80 ? 4.811 2.328 -1.596 1.00 87.81 80 GLY A O 1
ATOM 655 N N . PHE A 1 81 ? 5.402 3.972 -0.180 1.00 85.25 81 PHE A N 1
ATOM 656 C CA . PHE A 1 81 ? 5.541 3.140 1.029 1.00 85.25 81 PHE A CA 1
ATOM 657 C C . PHE A 1 81 ? 6.395 1.872 0.851 1.00 85.25 81 PHE A C 1
ATOM 659 O O . PHE A 1 81 ? 6.151 0.857 1.503 1.00 85.25 81 PHE A O 1
ATOM 666 N N . ARG A 1 82 ? 7.387 1.915 -0.043 1.00 84.56 82 ARG A N 1
ATOM 667 C CA . ARG A 1 82 ? 8.320 0.813 -0.280 1.00 84.56 82 ARG A CA 1
ATOM 668 C C . ARG A 1 82 ? 9.717 1.180 0.178 1.00 84.56 82 ARG A C 1
ATOM 670 O O . ARG A 1 82 ? 10.142 2.329 0.074 1.00 84.56 82 ARG A O 1
ATOM 677 N N . ARG A 1 83 ? 10.442 0.168 0.647 1.00 80.56 83 ARG A N 1
ATOM 678 C CA . ARG A 1 83 ? 11.872 0.287 0.914 1.00 80.56 83 ARG A CA 1
ATOM 679 C C . ARG A 1 83 ? 12.604 0.619 -0.389 1.00 80.56 83 ARG A C 1
ATOM 681 O O . ARG A 1 83 ? 12.204 0.157 -1.456 1.00 80.56 83 ARG A O 1
ATOM 688 N N . ASP A 1 84 ? 13.640 1.449 -0.296 1.00 85.81 84 ASP A N 1
ATOM 689 C CA . ASP A 1 84 ? 14.507 1.827 -1.423 1.00 85.81 84 ASP A CA 1
ATOM 690 C C . ASP A 1 84 ? 13.760 2.474 -2.610 1.00 85.81 84 ASP A C 1
ATOM 692 O O . ASP A 1 84 ? 14.215 2.475 -3.760 1.00 85.81 84 ASP A O 1
ATOM 696 N N . ARG A 1 85 ? 12.584 3.046 -2.330 1.00 87.69 85 ARG A N 1
ATOM 697 C CA . ARG A 1 85 ? 11.760 3.809 -3.264 1.00 87.69 85 ARG A CA 1
ATOM 698 C C . ARG A 1 85 ? 11.294 5.094 -2.588 1.00 87.69 85 ARG A C 1
ATOM 700 O O . ARG A 1 85 ? 11.030 5.152 -1.393 1.00 87.69 85 ARG A O 1
ATOM 707 N N . SER A 1 86 ? 11.224 6.155 -3.373 1.00 92.00 86 SER A N 1
ATOM 708 C CA . SER A 1 86 ? 10.819 7.490 -2.942 1.00 92.00 86 SER A CA 1
ATOM 709 C C . SER A 1 86 ? 10.164 8.256 -4.087 1.00 92.00 86 SER A C 1
ATOM 711 O O . SER A 1 86 ? 10.273 7.867 -5.256 1.00 92.00 86 SER A O 1
ATOM 713 N N . CYS A 1 87 ? 9.554 9.400 -3.772 1.00 91.00 87 CYS A N 1
ATOM 714 C CA . CYS A 1 87 ? 9.038 10.325 -4.782 1.00 91.00 87 CYS A CA 1
ATOM 715 C C . CYS A 1 87 ? 10.115 10.721 -5.803 1.00 91.00 87 CYS A C 1
ATOM 717 O O . CYS A 1 87 ? 9.819 10.852 -6.986 1.00 91.00 87 CYS A O 1
ATOM 719 N N . LEU A 1 88 ? 11.374 10.848 -5.366 1.00 94.69 88 LEU A N 1
ATOM 720 C CA . LEU A 1 88 ? 12.492 11.154 -6.254 1.00 94.69 88 LEU A CA 1
ATOM 721 C C . LEU A 1 88 ? 12.775 10.001 -7.222 1.00 94.69 88 LEU A C 1
ATOM 723 O O . LEU A 1 88 ? 12.922 10.235 -8.415 1.00 94.69 88 LEU A O 1
ATOM 727 N N . THR A 1 89 ? 12.809 8.755 -6.739 1.00 92.69 89 THR A N 1
ATOM 728 C CA . THR A 1 89 ? 13.015 7.597 -7.630 1.00 92.69 89 THR A CA 1
ATOM 729 C C . THR A 1 89 ? 11.880 7.436 -8.644 1.00 92.69 89 THR A C 1
ATOM 731 O O . THR A 1 89 ? 12.151 7.060 -9.780 1.00 92.69 89 THR A O 1
ATOM 734 N N . ASN A 1 90 ? 10.637 7.767 -8.262 1.00 91.38 90 ASN A N 1
ATOM 735 C CA . ASN A 1 90 ? 9.490 7.781 -9.175 1.00 91.38 90 ASN A CA 1
ATOM 736 C C . ASN A 1 90 ? 9.713 8.821 -10.274 1.00 91.38 90 ASN A C 1
ATOM 738 O O . ASN A 1 90 ? 9.699 8.500 -11.459 1.00 91.38 90 ASN A O 1
ATOM 742 N N . LEU A 1 91 ? 10.035 10.049 -9.863 1.00 92.88 91 LEU A N 1
ATOM 743 C CA . LEU A 1 91 ? 10.284 11.152 -10.777 1.00 92.88 91 LEU A CA 1
ATOM 744 C C . LEU A 1 91 ? 11.410 10.833 -11.770 1.00 92.88 91 LEU A C 1
ATOM 746 O O . LEU A 1 91 ? 11.254 11.068 -12.964 1.00 92.88 91 LEU A O 1
ATOM 750 N N . ILE A 1 92 ? 12.520 10.261 -11.294 1.00 94.56 92 ILE A N 1
ATOM 751 C CA . ILE A 1 92 ? 13.647 9.852 -12.143 1.00 94.56 92 ILE A CA 1
ATOM 752 C C . ILE A 1 92 ? 13.212 8.779 -13.150 1.00 94.56 92 ILE A C 1
ATOM 754 O O . ILE A 1 92 ? 13.498 8.922 -14.337 1.00 94.56 92 ILE A O 1
ATOM 758 N N . SER A 1 93 ? 12.505 7.735 -12.701 1.00 91.19 93 SER A N 1
ATOM 759 C CA . SER A 1 93 ? 12.023 6.656 -13.576 1.00 91.19 93 SER A CA 1
ATOM 760 C C . SER A 1 93 ? 11.078 7.181 -14.660 1.00 91.19 93 SER A C 1
ATOM 762 O O . SER A 1 93 ? 11.186 6.806 -15.826 1.00 91.19 93 SER A O 1
ATOM 764 N N . PHE A 1 94 ? 10.174 8.083 -14.281 1.00 88.94 94 PHE A N 1
ATOM 765 C CA . PHE A 1 94 ? 9.257 8.740 -15.201 1.00 88.94 94 PHE A CA 1
ATOM 766 C C . PHE A 1 94 ? 9.999 9.587 -16.248 1.00 88.94 94 PHE A C 1
ATOM 768 O O . PHE A 1 94 ? 9.758 9.432 -17.446 1.00 88.94 94 PHE A O 1
ATOM 775 N N . TYR A 1 95 ? 10.932 10.448 -15.821 1.00 91.56 95 TYR A N 1
ATOM 776 C CA . TYR A 1 95 ? 11.694 11.299 -16.741 1.00 91.56 95 TYR A CA 1
ATOM 777 C C . TYR A 1 95 ? 12.563 10.496 -17.705 1.00 91.56 95 TYR A C 1
ATOM 779 O O . TYR A 1 95 ? 12.632 10.852 -18.880 1.00 91.56 95 TYR A O 1
ATOM 787 N N . ASP A 1 96 ? 13.208 9.424 -17.243 1.00 93.56 96 ASP A N 1
ATOM 788 C CA . ASP A 1 96 ? 13.991 8.540 -18.111 1.00 93.56 96 ASP A CA 1
ATOM 789 C C . ASP A 1 96 ? 13.109 7.931 -19.213 1.00 93.56 96 ASP A C 1
ATOM 791 O O . ASP A 1 96 ? 13.456 7.997 -20.394 1.00 93.56 96 ASP A O 1
ATOM 795 N N . GLN A 1 97 ? 11.918 7.431 -18.863 1.00 89.38 97 GLN A N 1
ATOM 796 C CA . GLN A 1 97 ? 10.988 6.868 -19.843 1.00 89.38 97 GLN A CA 1
ATOM 797 C C . GLN A 1 97 ? 10.471 7.923 -20.832 1.00 89.38 97 GLN A C 1
ATOM 799 O O . GLN A 1 97 ? 10.494 7.693 -22.044 1.00 89.38 97 GLN A O 1
ATOM 804 N N . ALA A 1 98 ? 10.033 9.083 -20.336 1.00 88.62 98 ALA A N 1
ATOM 805 C CA . ALA A 1 98 ? 9.511 10.159 -21.172 1.00 88.62 98 ALA A CA 1
ATOM 806 C C . ALA A 1 98 ? 10.581 10.702 -22.133 1.00 88.62 98 ALA A C 1
ATOM 808 O O . ALA A 1 98 ? 10.328 10.835 -23.331 1.00 88.62 98 ALA A O 1
ATOM 809 N N . THR A 1 99 ? 11.799 10.942 -21.638 1.00 92.94 99 THR A N 1
ATOM 810 C CA . THR A 1 99 ? 12.907 11.482 -22.443 1.00 92.94 99 THR A CA 1
ATOM 811 C C . THR A 1 99 ? 13.307 10.511 -23.551 1.00 92.94 99 THR A C 1
ATOM 813 O O . THR A 1 99 ? 13.426 10.922 -24.700 1.00 92.94 99 THR A O 1
ATOM 816 N N . ARG A 1 100 ? 13.392 9.202 -23.266 1.00 94.56 100 ARG A N 1
ATOM 817 C CA . ARG A 1 100 ? 13.682 8.185 -24.296 1.00 94.56 100 ARG A CA 1
ATOM 818 C C . ARG A 1 100 ? 12.647 8.157 -25.420 1.00 94.56 100 ARG A C 1
ATOM 820 O O . ARG A 1 100 ? 13.002 7.943 -26.579 1.00 94.56 100 ARG A O 1
ATOM 827 N N . LEU A 1 101 ? 11.365 8.335 -25.097 1.00 92.50 101 LEU A N 1
ATOM 828 C CA . LEU A 1 101 ? 10.303 8.388 -26.105 1.00 92.50 101 LEU A CA 1
ATOM 829 C C . LEU A 1 101 ? 10.401 9.661 -26.958 1.00 92.50 101 LEU A C 1
ATOM 831 O O . LEU A 1 101 ? 10.252 9.580 -28.179 1.00 92.50 101 LEU A O 1
ATOM 835 N N . LEU A 1 102 ? 10.711 10.801 -26.337 1.00 93.00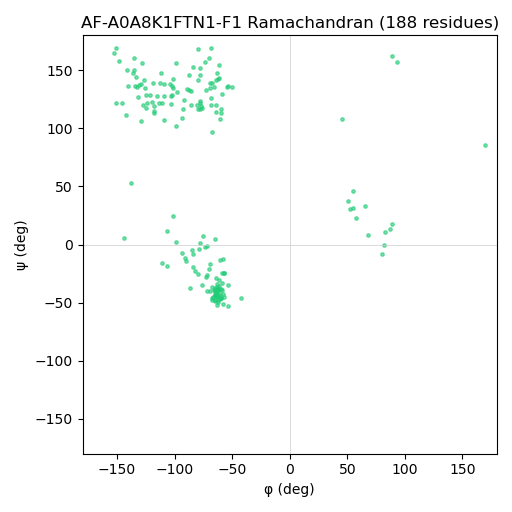 102 LEU A N 1
ATOM 836 C CA . LEU A 1 102 ? 10.925 12.070 -27.035 1.00 93.00 102 LEU A CA 1
ATOM 837 C C . LEU A 1 102 ? 12.153 12.024 -27.956 1.00 93.00 102 LEU A C 1
ATOM 839 O O . LEU A 1 102 ? 12.055 12.437 -29.112 1.00 93.00 102 LEU A O 1
ATOM 843 N N . ASP A 1 103 ? 13.269 11.450 -27.500 1.00 96.06 103 ASP A N 1
ATOM 844 C CA . ASP A 1 103 ? 14.483 11.255 -28.307 1.00 96.06 103 ASP A CA 1
ATOM 845 C C . ASP A 1 103 ? 14.213 10.355 -29.522 1.00 96.06 103 ASP A C 1
ATOM 847 O O . ASP A 1 103 ? 14.713 10.594 -30.624 1.00 96.06 103 ASP A O 1
ATOM 851 N N . ALA A 1 104 ? 13.338 9.358 -29.356 1.00 96.31 104 ALA A N 1
ATOM 852 C CA . ALA A 1 104 ? 12.844 8.506 -30.436 1.00 96.31 104 ALA A CA 1
ATOM 853 C C . ALA A 1 104 ? 11.796 9.189 -31.342 1.00 96.31 104 ALA A C 1
ATOM 855 O O . ALA A 1 104 ? 11.206 8.526 -32.197 1.00 96.31 104 ALA A O 1
ATOM 856 N N . ARG A 1 105 ? 11.550 10.496 -31.163 1.00 95.19 105 ARG A N 1
ATOM 857 C CA . ARG A 1 105 ? 10.543 11.305 -31.873 1.00 95.19 105 ARG A CA 1
ATOM 858 C C . ARG A 1 105 ? 9.120 10.743 -31.786 1.00 95.19 105 ARG A C 1
ATOM 860 O O . ARG A 1 105 ? 8.330 10.910 -32.716 1.00 95.19 105 ARG A O 1
ATOM 867 N N . LYS A 1 106 ? 8.783 10.067 -30.686 1.00 93.19 106 LYS A N 1
ATOM 868 C CA . LYS A 1 106 ? 7.418 9.604 -30.412 1.00 93.19 106 LYS A CA 1
ATOM 869 C C . LYS A 1 106 ? 6.634 10.698 -29.691 1.00 93.19 106 LYS A C 1
ATOM 871 O O . LYS A 1 106 ? 7.190 11.436 -28.882 1.00 93.19 106 LYS A O 1
ATOM 876 N N . ALA A 1 107 ? 5.336 10.783 -29.974 1.00 90.50 107 ALA A N 1
ATOM 877 C CA . ALA A 1 107 ? 4.423 11.587 -29.170 1.00 90.50 107 ALA A CA 1
ATOM 878 C C . ALA A 1 107 ? 4.274 10.954 -27.777 1.00 90.50 107 ALA A C 1
ATOM 880 O O . ALA A 1 107 ? 4.208 9.727 -27.660 1.00 90.50 107 ALA A O 1
ATOM 881 N N . VAL A 1 108 ? 4.247 11.790 -26.739 1.00 85.44 108 VAL A N 1
ATOM 882 C CA . VAL A 1 108 ? 4.094 11.374 -25.342 1.00 85.44 108 VAL A CA 1
ATOM 883 C C . VAL A 1 108 ? 2.940 12.159 -24.738 1.00 85.44 108 VAL A C 1
ATOM 885 O O . VAL A 1 108 ? 3.008 13.383 -24.665 1.00 85.44 108 VAL A O 1
ATOM 888 N N . ASP A 1 109 ? 1.923 11.441 -24.274 1.00 85.88 109 ASP A N 1
ATOM 889 C CA . ASP A 1 109 ? 0.804 11.982 -23.508 1.00 85.88 109 ASP A CA 1
ATOM 890 C C . ASP A 1 109 ? 0.868 11.434 -22.079 1.00 85.88 109 ASP A C 1
ATOM 892 O O . ASP A 1 109 ? 1.185 10.262 -21.867 1.00 85.88 109 ASP A O 1
ATOM 896 N N . ILE A 1 110 ? 0.589 12.283 -21.089 1.00 83.12 110 ILE A N 1
ATOM 897 C CA . ILE A 1 110 ? 0.694 11.939 -19.665 1.00 83.12 110 ILE A CA 1
ATOM 898 C C . ILE A 1 110 ? -0.670 12.129 -19.009 1.00 83.12 110 ILE A C 1
ATOM 900 O O . ILE A 1 110 ? -1.269 13.200 -19.107 1.00 83.12 110 ILE A O 1
ATOM 904 N N . VAL A 1 111 ? -1.138 11.101 -18.301 1.00 83.12 111 VAL A N 1
ATOM 905 C CA . VAL A 1 111 ? -2.395 11.126 -17.545 1.00 83.12 111 VAL A CA 1
ATOM 906 C C . VAL A 1 111 ? -2.085 10.913 -16.069 1.00 83.12 111 VAL A C 1
ATOM 908 O O . VAL A 1 111 ? -1.551 9.875 -15.689 1.00 83.12 111 VAL A O 1
ATOM 911 N N . TYR A 1 112 ? -2.437 11.892 -15.237 1.00 79.12 112 TYR A N 1
ATOM 912 C CA . TYR A 1 112 ? -2.357 11.773 -13.782 1.00 79.12 112 TYR A CA 1
ATOM 913 C C . TYR A 1 112 ? -3.725 11.402 -13.210 1.00 79.12 112 TYR A C 1
ATOM 915 O O . TYR A 1 112 ? -4.731 12.033 -13.536 1.00 79.12 112 TYR A O 1
ATOM 923 N N . LEU A 1 113 ? -3.746 10.391 -12.342 1.00 82.25 113 LEU A N 1
ATOM 924 C CA . LEU A 1 113 ? -4.931 9.930 -11.624 1.00 82.25 113 LEU A CA 1
ATOM 925 C C . LEU A 1 113 ? -4.705 10.092 -10.122 1.00 82.25 113 LEU A C 1
ATOM 927 O O . LEU A 1 113 ? -3.619 9.800 -9.623 1.00 82.25 113 LEU A O 1
ATOM 931 N N . ASP A 1 114 ? -5.739 10.534 -9.413 1.00 83.62 114 ASP A N 1
ATOM 932 C CA . ASP A 1 114 ? -5.726 10.655 -7.957 1.00 83.62 114 ASP A CA 1
ATOM 933 C C . ASP A 1 114 ? -6.978 10.014 -7.353 1.00 83.62 114 ASP A C 1
ATOM 935 O O . ASP A 1 114 ? -8.096 10.177 -7.853 1.00 83.62 114 ASP A O 1
ATOM 939 N N . PHE A 1 115 ? -6.788 9.269 -6.265 1.00 81.38 115 PHE A N 1
ATOM 940 C CA . PHE A 1 115 ? -7.873 8.588 -5.572 1.00 81.38 115 PHE A CA 1
ATOM 941 C C . PHE A 1 115 ? -8.417 9.470 -4.455 1.00 81.38 115 PHE A C 1
ATOM 943 O O . PHE A 1 115 ? -7.760 9.716 -3.442 1.00 81.38 115 PHE A O 1
ATOM 950 N N . SER A 1 116 ? -9.687 9.854 -4.573 1.00 86.88 116 SER A N 1
ATOM 951 C CA . SER A 1 116 ? -10.394 10.512 -3.476 1.00 86.88 116 SER A CA 1
ATOM 952 C C . SER A 1 116 ? -10.430 9.604 -2.245 1.00 86.88 116 SER A C 1
ATOM 954 O O . SER A 1 116 ? -11.050 8.544 -2.272 1.00 86.88 116 SER A O 1
ATOM 956 N N . LYS A 1 117 ? -9.796 10.042 -1.150 1.00 87.44 117 LYS A N 1
ATOM 957 C CA . LYS A 1 117 ? -9.764 9.322 0.136 1.00 87.44 117 LYS A CA 1
ATOM 958 C C . LYS A 1 117 ? -9.255 7.878 0.010 1.00 87.44 117 LYS A C 1
ATOM 960 O O . LYS A 1 117 ? -9.842 6.963 0.578 1.00 87.44 117 LYS A O 1
ATOM 965 N N . ALA A 1 118 ? -8.157 7.677 -0.719 1.00 88.06 118 ALA A N 1
ATOM 966 C CA . ALA A 1 118 ? -7.615 6.365 -1.092 1.00 88.06 118 ALA A CA 1
ATOM 967 C C . ALA A 1 118 ? -7.614 5.306 0.035 1.00 88.06 118 ALA A C 1
ATOM 969 O O . ALA A 1 118 ? -8.063 4.179 -0.162 1.00 88.06 118 ALA A O 1
ATOM 970 N N . PHE A 1 119 ? -7.169 5.679 1.237 1.00 89.31 119 PHE A N 1
ATOM 971 C CA . PHE A 1 119 ? -7.128 4.772 2.387 1.00 89.31 119 PHE A CA 1
ATOM 972 C C . PHE A 1 119 ? -8.505 4.442 2.971 1.00 89.31 119 PHE A C 1
ATOM 974 O O . PHE A 1 119 ? -8.655 3.365 3.536 1.00 89.31 119 PHE A O 1
ATOM 981 N N . ASP A 1 120 ? -9.504 5.314 2.821 1.00 90.00 120 ASP A N 1
ATOM 982 C CA . ASP A 1 120 ? -10.849 5.139 3.388 1.00 90.00 120 ASP A CA 1
ATOM 983 C C . ASP A 1 120 ? -11.752 4.276 2.487 1.00 90.00 120 ASP A C 1
ATOM 985 O O . ASP A 1 120 ? -12.757 3.725 2.942 1.00 90.00 120 ASP A O 1
ATOM 989 N N . ILE A 1 121 ? -11.402 4.145 1.204 1.00 89.12 121 ILE A N 1
ATOM 990 C CA . ILE A 1 121 ? -12.224 3.472 0.183 1.00 89.12 121 ILE A CA 1
ATOM 991 C C . ILE A 1 121 ? -11.797 2.027 -0.111 1.00 89.12 121 ILE A C 1
ATOM 993 O O . ILE A 1 121 ? -12.394 1.368 -0.960 1.00 89.12 121 ILE A O 1
ATOM 997 N N . VAL A 1 122 ? -10.782 1.508 0.585 1.00 92.38 122 VAL A N 1
ATOM 998 C CA . VAL A 1 122 ? -10.301 0.129 0.397 1.00 92.38 122 VAL A CA 1
ATOM 999 C C . VAL A 1 122 ? -11.390 -0.872 0.798 1.00 92.38 122 VAL A C 1
ATOM 1001 O O . VAL A 1 122 ? -11.749 -0.969 1.970 1.00 92.38 122 VAL A O 1
ATOM 1004 N N . SER A 1 123 ? -11.912 -1.642 -0.155 1.00 93.62 123 SER A N 1
ATOM 1005 C CA . SER A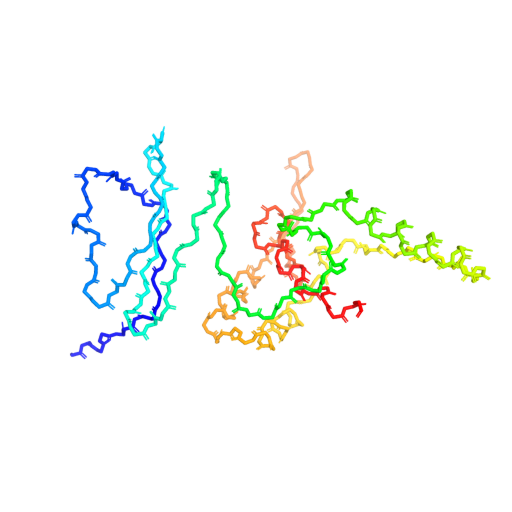 1 123 ? -12.884 -2.700 0.147 1.00 93.62 123 SER A CA 1
ATOM 1006 C C . SER A 1 123 ? -12.226 -3.834 0.935 1.00 93.62 123 SER A C 1
ATOM 1008 O O . SER A 1 123 ? -11.225 -4.399 0.491 1.00 93.62 123 SER A O 1
ATOM 1010 N N . HIS A 1 124 ? -12.798 -4.188 2.091 1.00 94.50 124 HIS A N 1
ATOM 1011 C CA . HIS A 1 124 ? -12.264 -5.253 2.948 1.00 94.50 124 HIS A CA 1
ATOM 1012 C C . HIS A 1 124 ? -12.348 -6.627 2.281 1.00 94.50 124 HIS A C 1
ATOM 1014 O O . HIS A 1 124 ? -11.394 -7.391 2.373 1.00 94.50 124 HIS A O 1
ATOM 1020 N N . SER A 1 125 ? -13.433 -6.926 1.557 1.00 93.94 125 SER A N 1
ATOM 1021 C CA . SER A 1 125 ? -13.588 -8.214 0.868 1.00 93.94 125 SER A CA 1
ATOM 1022 C C . SER A 1 125 ? -12.551 -8.390 -0.241 1.00 93.94 125 SER A C 1
ATOM 1024 O O . SER A 1 125 ? -11.836 -9.386 -0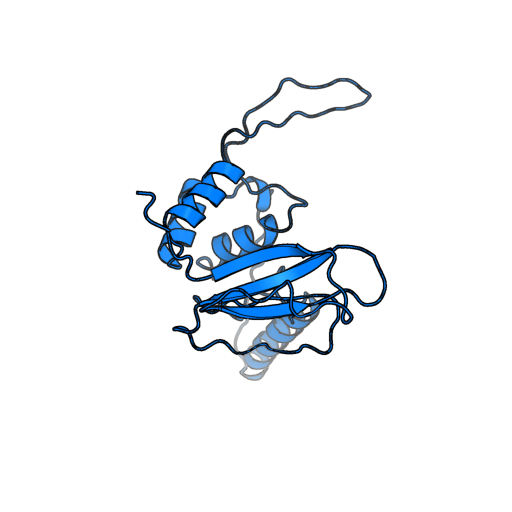.258 1.00 93.94 125 SER A O 1
ATOM 1026 N N . ILE A 1 126 ? -12.397 -7.379 -1.102 1.00 93.50 126 ILE A N 1
ATOM 1027 C CA . ILE A 1 126 ? -11.423 -7.398 -2.205 1.00 93.50 126 ILE A CA 1
ATOM 1028 C C . ILE A 1 126 ? -9.995 -7.471 -1.654 1.00 93.50 126 ILE A C 1
ATOM 1030 O O . ILE A 1 126 ? -9.158 -8.186 -2.197 1.00 93.50 126 ILE A O 1
ATOM 1034 N N . LEU A 1 127 ? -9.698 -6.748 -0.569 1.00 93.25 127 LEU A N 1
ATOM 1035 C CA . LEU A 1 127 ? -8.392 -6.823 0.080 1.00 93.25 127 LEU A CA 1
ATOM 1036 C C . LEU A 1 127 ? -8.099 -8.243 0.590 1.00 93.25 127 LEU A C 1
ATOM 1038 O O . LEU A 1 127 ? -7.015 -8.760 0.338 1.00 93.25 127 LEU A O 1
ATOM 1042 N N . LEU A 1 128 ? -9.053 -8.888 1.267 1.00 94.06 128 LEU A N 1
ATOM 1043 C CA . LEU A 1 128 ? -8.889 -10.258 1.765 1.00 94.06 128 LEU A CA 1
ATOM 1044 C C . LEU A 1 128 ? -8.736 -11.278 0.629 1.00 94.06 128 LEU A C 1
ATOM 1046 O O . LEU A 1 128 ? -7.904 -12.176 0.737 1.00 94.06 128 LEU A O 1
ATOM 1050 N N . GLU A 1 129 ? -9.476 -11.122 -0.471 1.00 92.94 129 GLU A N 1
ATOM 1051 C CA . GLU A 1 129 ? -9.320 -11.948 -1.676 1.00 92.94 129 GLU A CA 1
ATOM 1052 C C . GLU A 1 129 ? -7.924 -11.797 -2.294 1.00 92.94 129 GLU A C 1
ATOM 1054 O O . GLU A 1 129 ? -7.285 -12.797 -2.621 1.00 92.94 129 GLU A O 1
ATOM 1059 N N . LYS A 1 130 ? -7.410 -10.564 -2.397 1.00 89.75 130 LYS A N 1
ATOM 1060 C CA . LYS A 1 130 ? -6.053 -10.301 -2.901 1.00 89.75 130 LYS A CA 1
ATOM 1061 C C . LYS A 1 130 ? -4.983 -10.921 -2.011 1.00 89.75 130 LYS A C 1
ATOM 1063 O O . LYS A 1 130 ? -4.074 -11.570 -2.512 1.00 89.75 130 LYS A O 1
ATOM 1068 N N . LEU A 1 131 ? -5.121 -10.778 -0.697 1.00 90.06 131 LEU A N 1
ATOM 1069 C CA . LEU A 1 131 ? -4.214 -11.403 0.264 1.00 90.06 131 LEU A CA 1
ATOM 1070 C C . LEU A 1 131 ? -4.255 -12.936 0.171 1.00 90.06 131 LEU A C 1
ATOM 1072 O O . LEU A 1 131 ? -3.217 -13.586 0.256 1.00 90.06 131 LEU A O 1
ATOM 1076 N N . ALA A 1 132 ? -5.432 -13.527 -0.047 1.00 90.25 132 ALA A N 1
ATOM 1077 C CA . ALA A 1 132 ? -5.552 -14.965 -0.270 1.00 90.25 132 ALA A CA 1
ATOM 1078 C C . ALA A 1 132 ? -4.866 -15.398 -1.576 1.00 90.25 132 ALA A C 1
ATOM 1080 O O . ALA A 1 132 ? -4.167 -16.409 -1.594 1.00 90.25 132 ALA A O 1
ATOM 1081 N N . ALA A 1 133 ? -5.010 -14.615 -2.652 1.00 86.94 133 ALA A N 1
ATOM 1082 C CA . ALA A 1 133 ? -4.333 -14.857 -3.928 1.00 86.94 133 ALA A CA 1
ATOM 1083 C C . ALA A 1 133 ? -2.801 -14.743 -3.823 1.00 86.94 133 ALA A C 1
ATOM 1085 O O . ALA A 1 133 ? -2.084 -15.445 -4.530 1.00 86.94 133 ALA A O 1
ATOM 1086 N N . TRP A 1 134 ? -2.307 -13.919 -2.897 1.00 81.75 134 TRP A N 1
ATOM 1087 C CA . TRP A 1 134 ? -0.888 -13.812 -2.541 1.00 81.75 134 TRP A CA 1
ATOM 1088 C C . TRP A 1 134 ? -0.365 -15.004 -1.722 1.00 81.75 134 TRP A C 1
ATOM 1090 O O . TRP A 1 134 ? 0.820 -15.065 -1.405 1.00 81.75 134 TRP A O 1
ATOM 1100 N N . GLY A 1 135 ? -1.224 -15.969 -1.384 1.00 84.38 135 GLY A N 1
ATOM 1101 C CA . GLY A 1 135 ? -0.834 -17.192 -0.687 1.00 84.38 135 GLY A CA 1
ATOM 1102 C C . GLY A 1 135 ? -0.829 -17.077 0.836 1.00 84.38 135 GLY A C 1
ATOM 1103 O O . GLY A 1 135 ? -0.304 -17.970 1.500 1.00 84.38 135 GLY A O 1
ATOM 1104 N N . LEU A 1 136 ? -1.418 -16.019 1.411 1.00 86.19 136 LEU A N 1
ATOM 1105 C CA . LEU A 1 136 ? -1.553 -15.922 2.864 1.00 86.19 136 LEU A CA 1
ATOM 1106 C C . LEU A 1 136 ? -2.483 -17.021 3.384 1.00 86.19 136 LEU A C 1
ATOM 1108 O O . LEU A 1 136 ? -3.566 -17.270 2.849 1.00 86.19 136 LEU A O 1
ATOM 1112 N N . ASP A 1 137 ? -2.070 -17.662 4.474 1.00 90.19 137 ASP A N 1
ATOM 1113 C CA . ASP A 1 137 ? -2.842 -18.729 5.087 1.00 90.19 137 ASP A CA 1
ATOM 1114 C C . ASP A 1 137 ? -4.120 -18.197 5.760 1.00 90.19 137 ASP A C 1
ATOM 1116 O O . ASP A 1 137 ? -4.252 -17.024 6.132 1.00 90.19 137 ASP A O 1
ATOM 1120 N N . ARG A 1 138 ? -5.076 -19.102 5.983 1.00 89.69 138 ARG A N 1
ATOM 1121 C CA . ARG A 1 138 ? -6.391 -18.762 6.538 1.00 89.69 138 ARG A CA 1
ATOM 1122 C C . ARG A 1 138 ? -6.319 -18.092 7.913 1.00 89.69 138 ARG A C 1
ATOM 1124 O O . ARG A 1 138 ? -7.175 -17.265 8.223 1.00 89.69 138 ARG A O 1
ATOM 1131 N N . SER A 1 139 ? -5.343 -18.448 8.749 1.00 91.69 139 SER A N 1
ATOM 1132 C CA . SER A 1 139 ? -5.205 -17.863 10.085 1.00 91.69 139 SER A CA 1
ATOM 1133 C C . SER A 1 139 ? -4.729 -16.413 10.006 1.00 91.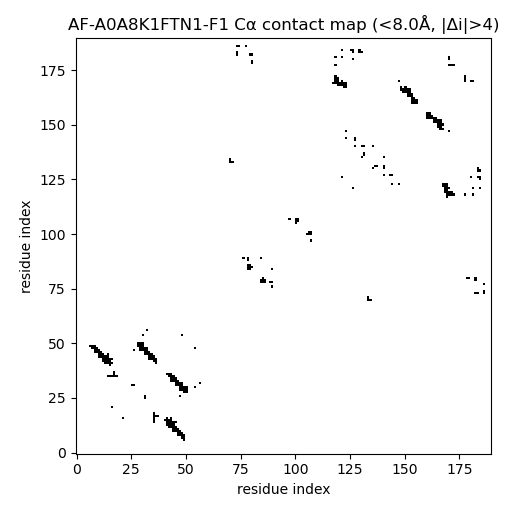69 139 SER A C 1
ATOM 1135 O O . SER A 1 139 ? -5.278 -15.554 10.701 1.00 91.69 139 SER A O 1
ATOM 1137 N N . THR A 1 140 ? -3.795 -16.113 9.101 1.00 89.81 140 THR A N 1
ATOM 1138 C CA . THR A 1 140 ? -3.327 -14.746 8.849 1.00 89.81 140 THR A CA 1
ATOM 1139 C C . THR A 1 140 ? -4.436 -13.889 8.245 1.00 89.81 140 THR A C 1
ATOM 1141 O O . THR A 1 140 ? -4.692 -12.791 8.741 1.00 89.81 140 THR A O 1
ATOM 1144 N N . LEU A 1 141 ? -5.174 -14.410 7.259 1.00 92.06 141 LEU A N 1
ATOM 1145 C CA . LEU A 1 141 ? -6.338 -13.721 6.688 1.00 92.06 141 LEU A CA 1
ATOM 1146 C C . LEU A 1 141 ? -7.398 -13.405 7.749 1.00 92.06 141 LEU A C 1
ATOM 1148 O O . LEU A 1 141 ? -7.902 -12.288 7.798 1.00 92.06 141 LEU A O 1
ATOM 1152 N N . CYS A 1 142 ? -7.683 -14.350 8.648 1.00 94.56 142 CYS A N 1
ATOM 1153 C CA . CYS A 1 142 ? -8.618 -14.145 9.754 1.00 94.56 142 CYS A CA 1
ATOM 1154 C C . CYS A 1 142 ? -8.150 -13.030 10.706 1.00 94.56 142 CYS A C 1
ATOM 1156 O O . CYS A 1 142 ? -8.954 -12.216 11.157 1.00 94.56 142 CYS A O 1
ATOM 1158 N N . ARG A 1 143 ? -6.844 -12.931 10.987 1.00 93.69 143 ARG A N 1
ATOM 1159 C CA . ARG A 1 143 ? -6.289 -11.834 11.801 1.00 93.69 143 ARG A CA 1
ATOM 1160 C C . ARG A 1 143 ? -6.449 -10.477 11.120 1.00 93.69 143 ARG A C 1
ATOM 1162 O O . ARG A 1 143 ? -6.845 -9.525 11.785 1.00 93.69 143 ARG A O 1
ATOM 1169 N N . VAL A 1 144 ? -6.176 -10.393 9.816 1.00 92.38 144 VAL A N 1
ATOM 1170 C CA . VAL A 1 144 ? -6.372 -9.155 9.042 1.00 92.38 144 VAL A CA 1
ATOM 1171 C C . VAL A 1 144 ? -7.850 -8.778 9.002 1.00 92.38 144 VAL A C 1
ATOM 1173 O O . VAL A 1 144 ? -8.187 -7.626 9.255 1.00 92.38 144 VAL A O 1
ATOM 1176 N N . GLN A 1 145 ? -8.736 -9.746 8.764 1.00 94.88 145 GLN A N 1
ATOM 1177 C CA . GLN A 1 145 ? -10.178 -9.529 8.788 1.00 94.88 145 GLN A CA 1
ATOM 1178 C C . GLN A 1 145 ? -10.634 -8.982 10.147 1.00 94.88 145 GLN A C 1
ATOM 1180 O O . GLN A 1 145 ? -11.254 -7.928 10.197 1.00 94.88 145 GLN A O 1
ATOM 1185 N N . ASN A 1 146 ? -10.251 -9.626 11.252 1.00 92.88 146 ASN A N 1
ATOM 1186 C CA . ASN A 1 146 ? -10.602 -9.169 12.600 1.00 92.88 146 ASN A CA 1
ATOM 1187 C C . ASN A 1 146 ? -10.046 -7.775 12.926 1.00 92.88 146 ASN A C 1
ATOM 1189 O O . ASN A 1 146 ? -10.639 -7.042 13.711 1.00 92.88 146 ASN A O 1
ATOM 1193 N N . TRP A 1 147 ? -8.903 -7.402 12.347 1.00 92.19 147 TRP A N 1
ATOM 1194 C CA . TRP A 1 147 ? -8.333 -6.064 12.500 1.00 92.19 147 TRP A CA 1
ATOM 1195 C C . TRP A 1 147 ? -9.117 -4.989 11.727 1.00 92.19 147 TRP A C 1
ATOM 1197 O O . TRP A 1 147 ? -9.140 -3.823 12.132 1.00 92.19 147 TRP A O 1
ATOM 1207 N N . LEU A 1 148 ? -9.773 -5.366 10.626 1.00 92.25 148 LEU A N 1
ATOM 1208 C CA . LEU A 1 148 ? -10.609 -4.479 9.815 1.00 92.25 148 LEU A CA 1
ATOM 1209 C C . LEU A 1 148 ? -12.056 -4.396 10.325 1.00 92.25 148 LEU A C 1
ATOM 1211 O O . LEU A 1 148 ? -12.632 -3.302 10.285 1.00 92.25 148 LEU A O 1
ATOM 1215 N N . ASP A 1 149 ? -12.602 -5.514 10.805 1.00 92.06 149 ASP A N 1
ATOM 1216 C CA . ASP A 1 149 ? -14.001 -5.698 11.192 1.00 92.06 149 ASP A CA 1
ATOM 1217 C C . ASP A 1 149 ? -14.368 -5.003 12.513 1.00 92.06 149 ASP A C 1
ATOM 1219 O O . ASP A 1 149 ? -13.536 -4.706 13.369 1.00 92.06 149 ASP A O 1
ATOM 1223 N N . GLY A 1 150 ? -15.665 -4.721 12.686 1.00 89.75 150 GLY A N 1
ATOM 1224 C CA . GLY A 1 150 ? -16.226 -4.219 13.948 1.00 89.75 150 GLY A CA 1
ATOM 1225 C C . GLY A 1 150 ? -15.799 -2.800 14.339 1.00 89.75 150 GLY A C 1
ATOM 1226 O O . GLY A 1 150 ? -16.097 -2.346 15.445 1.00 89.75 150 GLY A O 1
ATOM 1227 N N . ARG A 1 151 ? -15.115 -2.075 13.450 1.00 90.56 151 ARG A N 1
ATOM 1228 C CA . ARG A 1 151 ? -14.645 -0.715 13.718 1.00 90.56 151 ARG A CA 1
ATOM 1229 C C . ARG A 1 151 ? -15.768 0.306 13.584 1.00 90.56 151 ARG A C 1
ATOM 1231 O O . ARG A 1 151 ? -16.639 0.207 12.720 1.00 90.56 151 ARG A O 1
ATOM 1238 N N . ALA A 1 152 ? -15.705 1.338 14.417 1.00 92.69 152 ALA A N 1
ATOM 1239 C CA . ALA A 1 152 ? -16.581 2.496 14.350 1.00 92.69 152 ALA A CA 1
ATOM 1240 C C . ALA A 1 152 ? -15.773 3.787 14.507 1.00 92.69 152 ALA A C 1
ATOM 1242 O O . ALA A 1 152 ? -14.751 3.823 15.188 1.00 92.69 152 ALA A O 1
ATOM 1243 N N . GLN A 1 153 ? -16.255 4.857 13.887 1.00 91.69 153 GLN A N 1
ATOM 1244 C CA . GLN A 1 153 ? -15.662 6.186 13.917 1.00 91.69 153 GLN A CA 1
ATOM 1245 C C . GLN A 1 153 ? -16.694 7.237 14.320 1.00 91.69 153 GLN A C 1
ATOM 1247 O O . GLN A 1 153 ? -17.900 7.052 14.149 1.00 91.69 153 GLN A O 1
ATOM 1252 N N . ARG A 1 154 ? -16.215 8.360 14.846 1.00 94.44 154 ARG A N 1
ATOM 1253 C CA . ARG A 1 154 ? -17.007 9.561 15.120 1.00 94.44 154 ARG A CA 1
ATOM 1254 C C . ARG A 1 154 ? -16.126 10.790 14.954 1.00 94.44 154 ARG A C 1
ATOM 1256 O O . ARG A 1 154 ? -14.909 10.695 15.088 1.00 94.44 154 ARG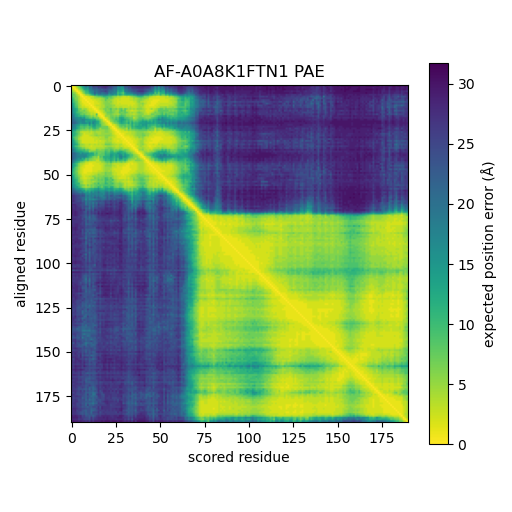 A O 1
ATOM 1263 N N . VAL A 1 155 ? -16.743 11.938 14.720 1.00 93.25 155 VAL A N 1
ATOM 1264 C CA . VAL A 1 155 ? -16.045 13.222 14.617 1.00 93.25 155 VAL A CA 1
ATOM 1265 C C . VAL A 1 155 ? -16.247 13.994 15.916 1.00 93.25 155 VAL A C 1
ATOM 1267 O O . VAL A 1 155 ? -17.356 14.025 16.449 1.00 93.25 155 VAL A O 1
ATOM 1270 N N . VAL A 1 156 ? -15.181 14.605 16.433 1.00 95.62 156 VAL A N 1
ATOM 1271 C CA . VAL A 1 156 ? -15.233 15.475 17.614 1.00 95.62 156 VAL A CA 1
ATOM 1272 C C . VAL A 1 156 ? -14.760 16.867 17.214 1.00 95.62 156 VAL A C 1
ATOM 1274 O O . VAL A 1 156 ? -13.647 17.015 16.718 1.00 95.62 156 VAL A O 1
ATOM 1277 N N . VAL A 1 157 ? -15.596 17.884 17.430 1.00 96.12 157 VAL A N 1
ATOM 1278 C CA . VAL A 1 157 ? -15.283 19.293 17.141 1.00 96.12 157 VAL A CA 1
ATOM 1279 C C . VAL A 1 157 ? -15.653 20.126 18.359 1.00 96.12 157 VAL A C 1
ATOM 1281 O O . VAL A 1 157 ? -16.776 20.036 18.846 1.00 96.12 157 VAL A O 1
ATOM 1284 N N . ASN A 1 158 ? -14.717 20.931 18.868 1.00 95.38 158 ASN A N 1
ATOM 1285 C CA . ASN A 1 158 ? -14.932 21.813 20.026 1.00 95.38 158 ASN A CA 1
ATOM 1286 C C . ASN A 1 158 ? -15.540 21.095 21.251 1.00 95.38 158 ASN A C 1
ATOM 1288 O O . ASN A 1 158 ? -16.396 21.637 21.942 1.00 95.38 158 ASN A O 1
ATOM 1292 N N . GLY A 1 159 ? -15.136 19.845 21.496 1.00 93.62 159 GLY A N 1
ATOM 1293 C CA . GLY A 1 159 ? -15.642 19.027 22.606 1.00 93.62 159 GLY A CA 1
ATOM 1294 C C . GLY A 1 159 ? -17.005 18.363 22.367 1.00 93.62 159 GLY A C 1
ATOM 1295 O O . GLY A 1 159 ? -17.386 17.491 23.145 1.00 93.62 159 GLY A O 1
ATOM 1296 N N . ALA A 1 160 ? -17.713 18.692 21.283 1.00 95.19 160 ALA A N 1
ATOM 1297 C CA . ALA A 1 160 ? -18.935 18.005 20.878 1.00 95.19 160 ALA A CA 1
ATOM 1298 C C . ALA A 1 160 ? -18.606 16.800 19.983 1.00 95.19 160 ALA A C 1
ATOM 1300 O O . ALA A 1 160 ? -17.824 16.917 19.040 1.00 95.19 160 ALA A O 1
ATOM 1301 N N . ALA A 1 161 ? -19.209 15.643 20.265 1.00 96.94 161 ALA A N 1
ATOM 1302 C CA . ALA A 1 161 ? -18.993 14.406 19.516 1.00 96.94 161 ALA A CA 1
ATOM 1303 C C . ALA A 1 161 ? -20.221 14.032 18.674 1.00 96.94 161 ALA A C 1
ATOM 1305 O O . ALA A 1 161 ? -21.352 14.086 19.158 1.00 96.94 161 ALA A O 1
ATOM 1306 N N . SER A 1 162 ? -19.998 13.591 17.434 1.00 96.75 162 SER A N 1
ATOM 1307 C CA . SER A 1 162 ? -21.040 12.956 16.627 1.00 96.75 162 SER A CA 1
ATOM 1308 C C . SER A 1 162 ? -21.431 11.591 17.201 1.00 96.75 162 SER A C 1
ATOM 1310 O O . SER A 1 162 ? -20.726 11.007 18.032 1.00 96.75 162 SER A O 1
ATOM 1312 N N . SER A 1 163 ? -22.526 11.027 16.687 1.00 96.75 163 SER A N 1
ATOM 1313 C CA . SER A 1 163 ? -22.808 9.606 16.878 1.00 96.75 163 SER A CA 1
ATOM 1314 C C . SER A 1 163 ? -21.703 8.741 16.262 1.00 96.75 163 SER A C 1
ATOM 1316 O O . SER A 1 163 ? -20.998 9.160 15.336 1.00 96.75 163 SER A O 1
ATOM 1318 N N . TRP A 1 164 ? -21.558 7.528 16.794 1.00 96.56 164 TRP A N 1
ATOM 1319 C CA . TRP A 1 164 ? -20.690 6.509 16.217 1.00 96.56 164 TRP A CA 1
ATOM 1320 C C . TRP A 1 164 ? -21.270 6.008 14.894 1.00 96.56 164 TRP A C 1
ATOM 1322 O O . TRP A 1 164 ? -22.476 5.789 14.767 1.00 96.56 164 TRP A O 1
ATOM 1332 N N . ARG A 1 165 ? -20.400 5.810 13.908 1.00 94.31 165 ARG A N 1
ATOM 1333 C CA . ARG A 1 165 ? -20.723 5.228 12.606 1.00 94.31 165 ARG A CA 1
ATOM 1334 C C . ARG A 1 165 ? -19.799 4.047 12.335 1.00 94.31 165 ARG A C 1
ATOM 1336 O O . ARG A 1 165 ? -18.601 4.185 12.572 1.00 94.31 165 ARG A O 1
ATOM 1343 N N . PRO A 1 166 ? -20.313 2.908 11.850 1.00 93.69 166 PRO A N 1
ATOM 1344 C CA . PRO A 1 166 ? -19.464 1.781 11.488 1.00 93.69 166 PRO A CA 1
ATOM 1345 C C . PRO A 1 166 ? -18.519 2.157 10.339 1.00 93.69 166 PRO A C 1
ATOM 1347 O O . PRO A 1 166 ? -18.862 2.968 9.476 1.00 93.69 166 PRO A O 1
ATOM 1350 N N . VAL A 1 167 ? -17.331 1.561 10.339 1.00 91.94 167 VAL A N 1
ATOM 1351 C CA . VAL A 1 167 ? -16.330 1.680 9.275 1.00 91.94 167 VAL A CA 1
ATOM 1352 C C . VAL A 1 167 ? -16.456 0.449 8.387 1.00 91.94 167 VAL A C 1
ATOM 1354 O O . VAL A 1 167 ? -16.011 -0.633 8.753 1.00 91.94 167 VAL A O 1
ATOM 1357 N N . THR A 1 168 ? -17.100 0.609 7.234 1.00 91.56 168 THR A N 1
ATOM 1358 C CA . THR A 1 168 ? -17.390 -0.491 6.294 1.00 91.56 168 THR A CA 1
ATOM 1359 C C . THR A 1 168 ? -16.335 -0.656 5.201 1.00 91.56 168 THR A C 1
ATOM 1361 O O . THR A 1 168 ? -16.413 -1.582 4.402 1.00 91.56 168 THR A O 1
ATOM 1364 N N . SER A 1 169 ? -15.384 0.271 5.117 1.00 93.31 169 SER A N 1
ATOM 1365 C CA . SER A 1 169 ? -14.292 0.262 4.149 1.00 93.31 169 SER A CA 1
ATOM 1366 C C . SER A 1 169 ? -13.088 0.998 4.718 1.00 93.31 169 SER A C 1
ATOM 1368 O O . SER A 1 169 ? -13.180 1.730 5.705 1.00 93.31 169 SER A O 1
ATOM 1370 N N . GLY A 1 170 ? -11.952 0.787 4.077 1.00 92.88 170 GLY A N 1
ATOM 1371 C CA . GLY A 1 170 ? -10.719 1.486 4.344 1.00 92.88 170 GLY A CA 1
ATOM 1372 C C . GLY A 1 170 ? -9.813 0.772 5.329 1.00 92.88 170 GLY A C 1
ATOM 1373 O O . GLY A 1 170 ? -10.242 -0.027 6.167 1.00 92.88 170 GLY A O 1
ATOM 1374 N N . VAL A 1 171 ? -8.532 1.096 5.252 1.00 92.44 171 VAL A N 1
ATOM 1375 C CA . VAL A 1 171 ? -7.526 0.683 6.228 1.00 92.44 171 VAL A CA 1
ATOM 1376 C C . VAL A 1 171 ? -7.243 1.867 7.163 1.00 92.44 171 VAL A C 1
ATOM 1378 O O . VAL A 1 171 ? -7.262 3.017 6.727 1.00 92.44 171 VAL A O 1
ATOM 1381 N N . PRO A 1 172 ? -7.029 1.637 8.468 1.00 86.75 172 PRO A N 1
ATOM 1382 C CA . PRO A 1 172 ? -6.816 2.721 9.417 1.00 86.75 172 PRO A CA 1
ATOM 1383 C C . PRO A 1 172 ? -5.534 3.500 9.098 1.00 86.75 172 PRO A C 1
ATOM 1385 O O . PRO A 1 172 ? -4.426 2.953 9.115 1.00 86.75 172 PRO A O 1
ATOM 1388 N N . GLN A 1 173 ? -5.700 4.795 8.841 1.00 81.19 173 GLN A N 1
ATOM 1389 C CA . GLN A 1 173 ? -4.599 5.736 8.660 1.00 81.19 173 GLN A CA 1
ATOM 1390 C C . GLN A 1 173 ? -3.787 5.872 9.957 1.00 81.19 173 GLN A C 1
ATOM 1392 O O . GLN A 1 173 ? -4.339 5.846 11.056 1.00 81.19 173 GLN A O 1
ATOM 1397 N N . GLY A 1 174 ? -2.464 5.989 9.828 1.00 80.50 174 GLY A N 1
ATOM 1398 C CA . GLY A 1 174 ? -1.541 6.032 10.971 1.00 80.50 174 GLY A CA 1
ATOM 1399 C C . GLY A 1 174 ? -1.171 4.660 11.545 1.00 80.50 174 GLY A C 1
ATOM 1400 O O . GLY A 1 174 ? -0.373 4.588 12.476 1.00 80.50 174 GLY A O 1
ATOM 1401 N N . SER A 1 175 ? -1.705 3.569 10.989 1.00 85.44 175 SER A N 1
ATOM 1402 C CA . SER A 1 175 ? -1.245 2.217 11.312 1.00 85.44 175 SER A CA 1
ATOM 1403 C C . SER A 1 175 ? -0.015 1.821 10.491 1.00 85.44 175 SER A C 1
ATOM 1405 O O . SER A 1 175 ? 0.156 2.268 9.359 1.00 85.44 175 SER A O 1
ATOM 1407 N N . VAL A 1 176 ? 0.814 0.929 11.041 1.00 84.88 176 VAL A N 1
ATOM 1408 C CA . VAL A 1 176 ? 1.979 0.363 10.332 1.00 84.88 176 VAL A CA 1
ATOM 1409 C C . VAL A 1 176 ? 1.541 -0.538 9.168 1.00 84.88 176 VAL A C 1
ATOM 1411 O O . VAL A 1 176 ? 2.165 -0.530 8.113 1.00 84.88 176 VAL A O 1
ATOM 1414 N N . LEU A 1 177 ? 0.440 -1.282 9.332 1.00 85.94 177 LEU A N 1
ATOM 1415 C CA . LEU A 1 177 ? -0.068 -2.214 8.316 1.00 85.94 177 LEU A CA 1
ATOM 1416 C C . LEU A 1 177 ? -0.858 -1.533 7.193 1.00 85.94 177 LEU A C 1
ATOM 1418 O O . LEU A 1 177 ? -0.920 -2.068 6.089 1.00 85.94 177 LEU A O 1
ATOM 1422 N N . GLY A 1 178 ? -1.460 -0.367 7.446 1.00 90.19 178 GLY A N 1
ATOM 1423 C CA . GLY A 1 178 ? -2.299 0.337 6.473 1.00 90.19 178 GLY A CA 1
ATOM 1424 C C . GLY A 1 178 ? -1.605 0.573 5.126 1.00 90.19 178 GLY A C 1
ATOM 1425 O O . GLY A 1 178 ? -2.150 0.156 4.106 1.00 90.19 178 GLY A O 1
ATOM 1426 N N . PRO A 1 179 ? -0.398 1.168 5.095 1.00 89.69 179 PRO A N 1
ATOM 1427 C CA . PRO A 1 179 ? 0.358 1.370 3.860 1.00 89.69 179 PRO A CA 1
ATOM 1428 C C . PRO A 1 179 ? 0.685 0.078 3.100 1.00 89.69 179 PRO A C 1
ATOM 1430 O O . PRO A 1 179 ? 0.586 0.049 1.877 1.00 89.69 179 PRO A O 1
ATOM 1433 N N . VAL A 1 180 ? 1.018 -1.005 3.810 1.00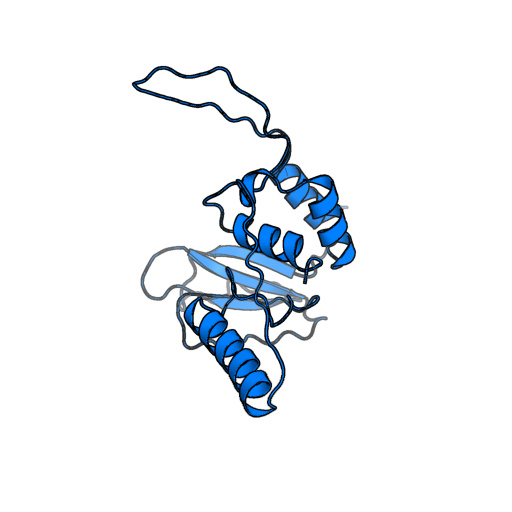 88.44 180 VAL A N 1
ATOM 1434 C CA . VAL A 1 180 ? 1.336 -2.307 3.196 1.00 88.44 180 VAL A CA 1
ATOM 1435 C C . VAL A 1 180 ? 0.095 -2.911 2.540 1.00 88.44 180 VAL A C 1
ATOM 1437 O O . VAL A 1 180 ? 0.129 -3.303 1.377 1.00 88.44 180 VAL A O 1
ATOM 1440 N N . LEU A 1 181 ? -1.028 -2.924 3.259 1.00 90.19 181 LEU A N 1
ATOM 1441 C CA . LEU A 1 181 ? -2.300 -3.432 2.747 1.00 90.19 181 LEU A CA 1
ATOM 1442 C C . LEU A 1 181 ? -2.827 -2.589 1.583 1.00 90.19 181 LEU A C 1
ATOM 1444 O O . LEU A 1 181 ? -3.371 -3.134 0.626 1.00 90.19 181 LEU A O 1
ATOM 1448 N N . PHE A 1 182 ? -2.635 -1.270 1.640 1.00 91.06 182 PHE A N 1
ATOM 1449 C CA . PHE A 1 182 ? -2.961 -0.381 0.531 1.00 91.06 182 PHE A CA 1
ATOM 1450 C C . PHE A 1 182 ? -2.108 -0.690 -0.701 1.00 91.06 182 PHE A C 1
ATOM 1452 O O . PHE A 1 182 ? -2.649 -0.792 -1.797 1.00 91.06 182 PHE A O 1
ATOM 1459 N N . ASN A 1 183 ? -0.804 -0.914 -0.522 1.00 89.56 183 ASN A N 1
ATOM 1460 C CA . ASN A 1 183 ? 0.087 -1.268 -1.619 1.00 89.56 183 ASN A CA 1
ATOM 1461 C C . ASN A 1 183 ? -0.338 -2.560 -2.328 1.00 89.56 183 ASN A C 1
ATOM 1463 O O . ASN A 1 183 ? -0.429 -2.565 -3.551 1.00 89.56 183 ASN A O 1
ATOM 1467 N N . ILE A 1 184 ? -0.671 -3.610 -1.572 1.00 88.69 184 ILE A N 1
ATOM 1468 C CA . ILE A 1 184 ? -1.200 -4.874 -2.115 1.00 88.69 184 ILE A CA 1
ATOM 1469 C C . ILE A 1 184 ? -2.545 -4.642 -2.819 1.00 88.69 184 ILE A C 1
ATOM 1471 O O . ILE A 1 184 ? -2.834 -5.217 -3.870 1.00 88.69 184 ILE A O 1
ATOM 1475 N N . PHE A 1 185 ? -3.388 -3.770 -2.260 1.00 90.44 185 PHE A N 1
ATOM 1476 C CA . PHE A 1 185 ? -4.672 -3.437 -2.859 1.00 90.44 185 PHE A CA 1
ATOM 1477 C C . PHE A 1 185 ? -4.525 -2.759 -4.227 1.00 90.44 185 PHE A C 1
ATOM 1479 O O . PHE A 1 185 ? -5.337 -3.039 -5.108 1.00 90.44 185 PHE A O 1
ATOM 1486 N N . ILE A 1 186 ? -3.522 -1.904 -4.436 1.00 89.00 186 ILE A N 1
ATOM 1487 C CA . ILE A 1 186 ? -3.360 -1.176 -5.704 1.00 89.00 186 ILE A CA 1
ATOM 1488 C C . ILE A 1 186 ? -2.500 -1.896 -6.752 1.00 89.00 186 ILE A C 1
ATOM 1490 O O . ILE A 1 186 ? -2.597 -1.550 -7.922 1.00 89.00 186 ILE A O 1
ATOM 1494 N N . ASP A 1 187 ? -1.749 -2.932 -6.374 1.00 84.19 187 ASP A N 1
ATOM 1495 C CA . ASP A 1 187 ? -0.763 -3.614 -7.235 1.00 84.19 187 ASP A CA 1
ATOM 1496 C C . ASP A 1 187 ? -1.329 -4.191 -8.558 1.00 84.19 187 ASP A C 1
ATOM 1498 O O . ASP A 1 187 ? -0.631 -4.314 -9.563 1.00 84.19 187 ASP A O 1
ATOM 1502 N N . TYR A 1 188 ? -2.630 -4.491 -8.613 1.00 67.38 188 TYR A N 1
ATOM 1503 C CA . TYR A 1 188 ? -3.299 -4.967 -9.836 1.00 67.38 188 TYR A CA 1
ATOM 1504 C C . TYR A 1 188 ? -3.782 -3.853 -10.782 1.00 67.38 188 TYR A C 1
ATOM 1506 O O . TYR A 1 188 ? -4.323 -4.176 -11.835 1.00 67.38 188 TYR A O 1
ATOM 1514 N N . MET A 1 189 ? -3.666 -2.575 -10.403 1.00 59.09 189 MET A N 1
ATOM 1515 C CA . MET A 1 189 ? -4.163 -1.448 -11.209 1.00 59.09 189 MET A CA 1
ATOM 1516 C C . MET A 1 189 ? -3.136 -0.870 -12.187 1.00 59.09 189 MET A C 1
ATOM 1518 O O . MET A 1 189 ? -3.532 -0.087 -13.048 1.00 59.09 189 MET A O 1
ATOM 1522 N N . ASP A 1 190 ? -1.864 -1.252 -12.067 1.00 48.72 190 ASP A N 1
ATOM 1523 C CA . ASP A 1 190 ? -0.846 -0.997 -13.095 1.00 48.72 190 ASP A CA 1
ATOM 1524 C C . ASP A 1 190 ? -0.963 -1.978 -14.274 1.00 48.72 190 ASP A C 1
ATOM 1526 O O . ASP A 1 190 ? -1.492 -3.107 -14.096 1.00 48.72 190 ASP A O 1
#

InterPro domains:
  IPR000477 Reverse transcriptase domain [PF00078] (72-189)
  IPR000477 Reverse transcriptase domain [PS50878] (1-190)
  IPR036691 Endonuclease/exonuclease/phosphatase superfamily [G3DSA:3.60.10.10] (1-110)
  IPR036691 Endonuclease/exonuclease/phosphatase superfamily [SSF56219] (2-54)
  IPR043502 DNA/RNA polymerase superfamily [SSF56672] (73-189)

Secondary structure (DSSP, 8-state):
-------SEEEEEEE---TT-GGGG--TTEEEEEE--TTSSS-EEEEEEETTS-------S-TT------SSPPPTT--TT-TT--HHHHHHHHHHHHHHHHHTT----------TTTTTS--HHHHHHHHHHTT--HHHHHHHHHHHTT-EE--EETTEEPPPEE--S-PPTT-SHHHHHHHHHHTT--

Solvent-accessible surface area (backbone atoms only — not comparable to full-atom values): 12291 Å² total; per-residue (Å²): 133,80,80,78,80,80,65,64,63,48,78,43,74,56,36,72,63,55,93,89,61,70,76,86,71,68,52,94,69,38,46,76,48,73,49,64,51,94,85,56,93,42,68,10,42,36,37,34,35,29,59,94,52,95,81,80,86,81,88,64,100,56,98,82,77,87,84,90,82,91,69,79,81,74,54,88,87,62,32,77,92,39,85,102,42,36,75,64,56,46,52,52,54,51,50,54,55,53,49,55,38,48,76,69,73,43,91,84,87,87,85,91,85,84,67,82,59,57,54,54,65,37,51,58,68,61,42,52,52,51,45,45,76,61,65,52,51,72,69,60,50,50,52,54,47,60,71,52,50,95,38,64,46,63,56,73,59,96,88,46,68,53,72,79,39,77,48,85,40,30,47,61,84,94,46,85,60,29,56,56,54,48,48,65,60,50,56,78,76,113

Organism: NCBI:txid364589

Sequence (190 aa):
MMQQQSYDVIAITETWWTNSHGWSAALDGYKLFRRDRKRRRGGGVALYIREAFDAIGIETNDDEVECLWDGQDIRPSQHGFRRDRSCLTNLISFYDQATRLLDARKAVDIVYLDFSKAFDIVSHSILLEKLAAWGLDRSTLCRVQNWLDGRAQRVVVNGAASSWRPVTSGVPQGSVLGPVLFNIFIDYMD

Nearest PDB structures (foldseek):
  8gh6-assembly1_A  TM=9.163E-01  e=2.107E-03  Bombyx mori
  8ibz-assembly1_C  TM=8.165E-01  e=8.372E-04  Bombyx mori
  8ibx-assembly1_C  TM=8.989E-01  e=5.999E-03  Bombyx mori
  6ywy-assembly1_M  TM=2.576E-01  e=4.911E+00  Neurospora crassa
  8scb-assembly1_DD  TM=2.152E-01  e=3.840E+00  Oryctolagus cuniculus

Mean predicted aligned error: 15.21 Å

pLDDT: mean 79.92, std 15.93, range [29.52, 96.94]